Protein AF-A0A7S1RH42-F1 (afdb_monomer_lite)

Radius of gyration: 33.42 Å; chains: 1; bounding box: 92×58×96 Å

Organism: Alexandrium catenella (NCBI:txid2925)

Structure (mmCIF, N/CA/C/O backbone):
data_AF-A0A7S1RH42-F1
#
_entry.id   AF-A0A7S1RH42-F1
#
loop_
_atom_site.group_PDB
_atom_site.id
_atom_site.type_symbol
_atom_site.label_atom_id
_atom_site.label_alt_id
_atom_site.label_comp_id
_atom_site.label_asym_id
_atom_site.label_entity_id
_atom_site.label_seq_id
_atom_site.pdbx_PDB_ins_code
_atom_site.Cartn_x
_atom_site.Cartn_y
_atom_site.Cartn_z
_atom_site.occupancy
_atom_site.B_iso_or_equiv
_atom_site.auth_seq_id
_atom_site.auth_comp_id
_atom_site.auth_asym_id
_atom_site.auth_atom_id
_atom_site.pdbx_PDB_model_num
ATOM 1 N N . MET A 1 1 ? 40.270 -3.332 15.697 1.00 41.22 1 MET A N 1
ATOM 2 C CA . MET A 1 1 ? 39.213 -4.108 16.377 1.00 41.22 1 MET A CA 1
ATOM 3 C C . MET A 1 1 ? 39.137 -3.608 17.808 1.00 41.22 1 MET A C 1
ATOM 5 O O . MET A 1 1 ? 40.025 -3.917 18.586 1.00 41.22 1 MET A O 1
ATOM 9 N N . ALA A 1 2 ? 38.166 -2.747 18.110 1.00 40.69 2 ALA A N 1
ATOM 10 C CA . ALA A 1 2 ? 37.939 -2.207 19.448 1.00 40.69 2 ALA A CA 1
ATOM 11 C C . ALA A 1 2 ? 36.478 -2.482 19.811 1.00 40.69 2 ALA A C 1
ATOM 13 O O . ALA A 1 2 ? 35.568 -2.076 19.092 1.00 40.69 2 ALA A O 1
ATOM 14 N N . GLN A 1 3 ? 36.294 -3.264 20.868 1.00 35.84 3 GLN A N 1
ATOM 15 C CA . GLN A 1 3 ? 35.022 -3.765 21.363 1.00 35.84 3 GLN A CA 1
ATOM 16 C C . GLN A 1 3 ? 34.504 -2.741 22.380 1.00 35.84 3 GLN A C 1
ATOM 18 O O . GLN A 1 3 ? 35.144 -2.515 23.403 1.00 35.84 3 GLN A O 1
ATOM 23 N N . VAL A 1 4 ? 33.412 -2.048 22.047 1.00 52.00 4 VAL A N 1
ATOM 24 C CA . VAL A 1 4 ? 32.780 -1.057 22.928 1.00 52.00 4 VAL A CA 1
ATOM 25 C C . VAL A 1 4 ? 31.657 -1.756 23.685 1.00 52.00 4 VAL A C 1
ATOM 27 O O . VAL A 1 4 ? 30.609 -2.061 23.119 1.00 52.00 4 VAL A O 1
ATOM 30 N N . ASP A 1 5 ? 31.941 -2.045 24.950 1.00 43.09 5 ASP A N 1
ATOM 31 C CA . ASP A 1 5 ? 31.024 -2.583 25.952 1.00 43.09 5 ASP A CA 1
ATOM 32 C C . ASP A 1 5 ? 30.074 -1.468 26.423 1.00 43.09 5 ASP A C 1
ATOM 34 O O . ASP A 1 5 ? 30.527 -0.409 26.865 1.00 43.09 5 ASP A O 1
ATOM 38 N N . TRP A 1 6 ? 28.761 -1.685 26.326 1.00 50.16 6 TRP A N 1
ATOM 39 C CA . TRP A 1 6 ? 27.748 -0.773 26.869 1.00 50.16 6 TRP A CA 1
ATOM 40 C C . TRP A 1 6 ? 27.071 -1.430 28.080 1.00 50.16 6 TRP A C 1
ATOM 42 O O . TRP A 1 6 ? 26.516 -2.522 27.937 1.00 50.16 6 TRP A O 1
ATOM 52 N N . PRO A 1 7 ? 27.068 -0.791 29.265 1.00 51.62 7 PRO A N 1
ATOM 53 C CA . PRO A 1 7 ? 26.457 -1.363 30.457 1.00 51.62 7 PRO A CA 1
ATOM 54 C C . PRO A 1 7 ? 24.929 -1.235 30.406 1.00 51.62 7 PRO A C 1
ATOM 56 O O . PRO A 1 7 ? 24.379 -0.152 30.198 1.00 51.62 7 PRO A O 1
ATOM 59 N N . LEU A 1 8 ? 24.238 -2.354 30.631 1.00 45.53 8 LEU A N 1
ATOM 60 C CA . LEU A 1 8 ? 22.792 -2.401 30.848 1.00 45.53 8 LEU A CA 1
ATOM 61 C C . LEU A 1 8 ? 22.453 -1.914 32.270 1.00 45.53 8 LEU A C 1
ATOM 63 O O . LEU A 1 8 ? 23.104 -2.347 33.222 1.00 45.53 8 LEU A O 1
ATOM 67 N N . PRO A 1 9 ? 21.421 -1.072 32.455 1.00 53.75 9 PRO A N 1
ATOM 68 C CA . PRO A 1 9 ? 20.968 -0.694 33.784 1.00 53.75 9 PRO A CA 1
ATOM 69 C C . PRO A 1 9 ? 20.179 -1.830 34.449 1.00 53.75 9 PRO A C 1
ATOM 71 O O . PRO A 1 9 ? 19.100 -2.230 34.009 1.00 53.75 9 PRO A O 1
ATOM 74 N N . GLU A 1 10 ? 20.730 -2.308 35.561 1.00 43.81 10 GLU A N 1
ATOM 75 C CA . GLU A 1 10 ? 20.067 -3.134 36.561 1.00 43.81 10 GLU A CA 1
ATOM 76 C C . GLU A 1 10 ? 18.851 -2.399 37.152 1.00 43.81 10 GLU A C 1
ATOM 78 O O . GLU A 1 10 ? 18.970 -1.313 37.716 1.00 43.81 10 GLU A O 1
ATOM 83 N N . CYS A 1 11 ? 17.670 -3.014 37.092 1.00 44.19 11 CYS A N 1
ATOM 84 C CA . CYS A 1 11 ? 16.525 -2.630 37.918 1.00 44.19 11 CYS A CA 1
ATOM 85 C C . CYS A 1 11 ? 16.179 -3.791 38.850 1.00 44.19 11 CYS A C 1
ATOM 87 O O . CYS A 1 11 ? 15.346 -4.645 38.548 1.00 44.19 11 CYS A O 1
ATOM 89 N N . ALA A 1 12 ? 16.854 -3.817 39.999 1.00 45.44 12 ALA A N 1
ATOM 90 C CA . ALA A 1 12 ? 16.573 -4.724 41.099 1.00 45.44 12 ALA A CA 1
ATOM 91 C C . ALA A 1 12 ? 15.888 -3.993 42.266 1.00 45.44 12 ALA A C 1
ATOM 93 O O . ALA A 1 12 ? 16.451 -3.087 42.874 1.00 45.44 12 ALA A O 1
ATOM 94 N N . GLY A 1 13 ? 14.708 -4.492 42.650 1.00 39.78 13 GLY A N 1
ATOM 95 C CA . GLY A 1 13 ? 14.126 -4.349 43.990 1.00 39.78 13 GLY A CA 1
ATOM 96 C C . GLY A 1 13 ? 12.668 -3.867 44.001 1.00 39.78 13 GLY A C 1
ATOM 97 O O . GLY A 1 13 ? 12.292 -3.017 43.215 1.00 39.78 13 GLY A O 1
ATOM 98 N N . ARG A 1 14 ? 11.774 -4.306 44.897 1.00 42.56 14 ARG A N 1
ATOM 99 C CA . ARG A 1 14 ? 11.756 -5.404 45.885 1.00 42.56 14 ARG A CA 1
ATOM 100 C C . ARG A 1 14 ? 10.358 -5.401 46.556 1.00 42.56 14 ARG A C 1
ATOM 102 O O . ARG A 1 14 ? 9.904 -4.330 46.929 1.00 42.56 14 ARG A O 1
ATOM 109 N N . ARG A 1 15 ? 9.823 -6.601 46.866 1.00 49.91 15 ARG A N 1
ATOM 110 C CA . ARG A 1 15 ? 8.814 -6.971 47.916 1.00 49.91 15 ARG A CA 1
ATOM 111 C C . ARG A 1 15 ? 7.325 -6.641 47.635 1.00 49.91 15 ARG A C 1
ATOM 113 O O . ARG A 1 15 ? 6.998 -5.515 47.313 1.00 49.91 15 ARG A O 1
ATOM 120 N N . ARG A 1 16 ? 6.401 -7.629 47.596 1.00 48.12 16 ARG A N 1
ATOM 121 C CA . ARG A 1 16 ? 5.727 -8.383 48.711 1.00 48.12 16 ARG A CA 1
ATOM 122 C C . ARG A 1 16 ? 5.148 -7.425 49.766 1.00 48.12 16 ARG A C 1
ATOM 124 O O . ARG A 1 16 ? 5.921 -6.648 50.297 1.00 48.12 16 ARG A O 1
ATOM 131 N N . ALA A 1 17 ? 3.892 -7.451 50.205 1.00 43.94 17 ALA A N 1
ATOM 132 C CA . ALA A 1 17 ? 2.749 -8.368 50.132 1.00 43.94 17 ALA A CA 1
ATOM 133 C C . ALA A 1 17 ? 1.466 -7.490 50.116 1.00 43.94 17 ALA A C 1
ATOM 135 O O . ALA A 1 17 ? 1.561 -6.296 50.347 1.00 43.94 17 ALA A O 1
ATOM 136 N N . GLU A 1 18 ? 0.278 -7.979 49.771 1.00 53.78 18 GLU A N 1
ATOM 137 C CA . GLU A 1 18 ? -0.668 -8.463 50.780 1.00 53.78 18 GLU A CA 1
ATOM 138 C C . GLU A 1 18 ? -1.757 -9.334 50.147 1.00 53.78 18 GLU A C 1
ATOM 140 O O . GLU A 1 18 ? -2.248 -9.107 49.042 1.00 53.78 18 GLU A O 1
ATOM 145 N N . ARG A 1 19 ? -2.102 -10.380 50.894 1.00 48.69 19 ARG A N 1
ATOM 146 C CA . ARG A 1 19 ? -3.143 -11.354 50.597 1.00 48.69 19 ARG A CA 1
ATOM 147 C C . ARG A 1 19 ? -4.487 -10.748 50.992 1.00 48.69 19 ARG A C 1
ATOM 149 O O . ARG A 1 19 ? -4.697 -10.495 52.172 1.00 48.69 19 ARG A O 1
ATOM 156 N N . ALA A 1 20 ? -5.418 -10.637 50.053 1.00 43.12 20 ALA A N 1
ATOM 157 C CA . ALA A 1 20 ? -6.838 -10.544 50.372 1.00 43.12 20 ALA A CA 1
ATOM 158 C C . ALA A 1 20 ? -7.541 -11.790 49.824 1.00 43.12 20 ALA A C 1
ATOM 160 O O . ALA A 1 20 ? -7.682 -11.977 48.616 1.00 43.12 20 ALA A O 1
ATOM 161 N N . MET A 1 21 ? -7.933 -12.676 50.741 1.00 46.56 21 MET A N 1
ATOM 162 C CA . MET A 1 21 ? -8.874 -13.763 50.485 1.00 46.56 21 MET A CA 1
ATOM 163 C C . MET A 1 21 ? -10.212 -13.167 50.047 1.00 46.56 21 MET A C 1
ATOM 165 O O . MET A 1 21 ? -10.863 -12.480 50.830 1.00 46.56 21 MET A O 1
ATOM 169 N N . VAL A 1 22 ? -10.656 -13.487 48.832 1.00 55.22 22 VAL A N 1
ATOM 170 C CA . VAL A 1 22 ? -12.058 -13.328 48.429 1.00 55.22 22 VAL A CA 1
ATOM 171 C C . VAL A 1 22 ? -12.623 -14.724 48.151 1.00 55.22 22 VAL A C 1
ATOM 173 O O . VAL A 1 22 ? -12.044 -15.473 47.359 1.00 55.22 22 VAL A O 1
ATOM 176 N N . PRO A 1 23 ? -13.710 -15.129 48.830 1.00 53.34 23 PRO A N 1
ATOM 177 C CA . PRO A 1 23 ? -14.240 -16.477 48.731 1.00 53.34 23 PRO A CA 1
ATOM 178 C C . PRO A 1 23 ? -14.935 -16.725 47.388 1.00 53.34 23 PRO A C 1
ATOM 180 O O . PRO A 1 23 ? -15.796 -15.968 46.941 1.00 53.34 23 PRO A O 1
ATOM 183 N N . ARG A 1 24 ? -14.584 -17.870 46.798 1.00 48.53 24 ARG A N 1
ATOM 184 C CA . ARG A 1 24 ? -15.286 -18.564 45.715 1.00 48.53 24 ARG A CA 1
ATOM 185 C C . ARG A 1 24 ? -16.786 -18.669 46.004 1.00 48.53 24 ARG A C 1
ATOM 187 O O . ARG A 1 24 ? -17.163 -19.392 46.924 1.00 48.53 24 ARG A O 1
ATOM 194 N N . ARG A 1 25 ? -17.631 -18.106 45.134 1.00 58.12 25 ARG A N 1
ATOM 195 C CA . ARG A 1 25 ? -18.928 -18.711 44.791 1.00 58.12 25 ARG A CA 1
ATOM 196 C C . ARG A 1 25 ? -19.221 -18.582 43.297 1.00 58.12 25 ARG A C 1
ATOM 198 O O . ARG A 1 25 ? -19.233 -17.499 42.728 1.00 58.12 25 ARG A O 1
ATOM 205 N N . LEU A 1 26 ? -19.417 -19.767 42.730 1.00 46.38 26 LEU A N 1
ATOM 206 C CA . LEU A 1 26 ? -19.936 -20.151 41.427 1.00 46.38 26 LEU A CA 1
ATOM 207 C C . LEU A 1 26 ? -20.851 -19.125 40.741 1.00 46.38 26 LEU A C 1
ATOM 209 O O . LEU A 1 26 ? -21.890 -18.760 41.291 1.00 46.38 26 LEU A O 1
ATOM 213 N N . ARG A 1 27 ? -20.588 -18.879 39.453 1.00 55.41 27 ARG A N 1
ATOM 214 C CA . ARG A 1 27 ? -21.645 -18.957 38.437 1.00 55.41 27 ARG A CA 1
ATOM 215 C C . ARG A 1 27 ? -21.072 -19.296 37.061 1.00 55.41 27 ARG A C 1
ATOM 217 O O . ARG A 1 27 ? -20.486 -18.468 36.376 1.00 55.41 27 ARG A O 1
ATOM 224 N N . TRP A 1 28 ? -21.215 -20.577 36.733 1.00 41.75 28 TRP A N 1
ATOM 225 C CA . TRP A 1 28 ? -21.242 -21.117 35.380 1.00 41.75 28 TRP A CA 1
ATOM 226 C C . TRP A 1 28 ? -22.465 -20.584 34.610 1.00 41.75 28 TRP A C 1
ATOM 228 O O . TRP A 1 28 ? -23.432 -20.139 35.229 1.00 41.75 28 TRP A O 1
ATOM 238 N N . CYS A 1 29 ? -22.405 -20.741 33.282 1.00 39.00 29 CYS A N 1
ATOM 239 C CA . CYS A 1 29 ? -23.411 -20.435 32.251 1.00 39.00 29 CYS A CA 1
ATOM 240 C C . CYS A 1 29 ? -23.370 -18.976 31.748 1.00 39.00 29 CYS A C 1
ATOM 242 O O . CYS A 1 29 ? -23.666 -18.057 32.496 1.00 39.00 29 CYS A O 1
ATOM 244 N N . GLY A 1 30 ? -23.042 -18.669 30.494 1.00 40.97 30 GLY A N 1
ATOM 245 C CA . GLY A 1 30 ? -22.926 -19.527 29.323 1.00 40.97 30 GLY A CA 1
ATOM 246 C C . GLY A 1 30 ? -21.976 -18.928 28.295 1.00 40.97 30 GLY A C 1
ATOM 247 O O . GLY A 1 30 ? -22.088 -17.767 27.912 1.00 40.97 30 GLY A O 1
ATOM 248 N N . TRP A 1 31 ? -21.057 -19.772 27.846 1.00 38.75 31 TRP A N 1
ATOM 249 C CA . TRP A 1 31 ? -20.431 -19.657 26.544 1.00 38.75 31 TRP A CA 1
ATOM 250 C C . TRP A 1 31 ? -21.477 -20.131 25.538 1.00 38.75 31 TRP A C 1
ATOM 252 O O . TRP A 1 31 ? -21.681 -21.330 25.364 1.00 38.75 31 TRP A O 1
ATOM 262 N N . ALA A 1 32 ? -22.215 -19.189 24.958 1.00 45.59 32 ALA A N 1
ATOM 263 C CA . ALA A 1 32 ? -23.048 -19.461 23.800 1.00 45.59 32 ALA A CA 1
ATOM 264 C C . ALA A 1 32 ? -22.169 -19.289 22.562 1.00 45.59 32 ALA A C 1
ATOM 266 O O . ALA A 1 32 ? -21.832 -18.178 22.156 1.00 45.59 32 ALA A O 1
ATOM 267 N N . ALA A 1 33 ? -21.756 -20.432 22.027 1.00 42.12 33 ALA A N 1
ATOM 268 C CA . ALA A 1 33 ? -21.137 -20.572 20.730 1.00 42.12 33 ALA A CA 1
ATOM 269 C C . ALA A 1 33 ? -22.022 -19.939 19.645 1.00 42.12 33 ALA A C 1
ATOM 271 O O . ALA A 1 33 ? -23.164 -20.349 19.452 1.00 42.12 33 ALA A O 1
ATOM 272 N N . ILE A 1 34 ? -21.466 -18.985 18.902 1.00 45.06 34 ILE A N 1
ATOM 273 C CA . ILE A 1 34 ? -21.925 -18.652 17.552 1.00 45.06 34 ILE A CA 1
ATOM 274 C C . ILE A 1 34 ? -20.852 -19.202 16.613 1.00 45.06 34 ILE A C 1
ATOM 276 O O . ILE A 1 34 ? -20.011 -18.485 16.085 1.00 45.06 34 ILE A O 1
ATOM 280 N N . ALA A 1 35 ? -20.847 -20.528 16.484 1.00 40.41 35 ALA A N 1
ATOM 281 C CA . ALA A 1 35 ? -20.253 -21.222 15.354 1.00 40.41 35 ALA A CA 1
ATOM 282 C C . ALA A 1 35 ? -21.359 -21.349 14.300 1.00 40.41 35 ALA A C 1
ATOM 284 O O . ALA A 1 35 ? -22.093 -22.336 14.259 1.00 40.41 35 ALA A O 1
ATOM 285 N N . VAL A 1 36 ? -21.534 -20.298 13.497 1.00 46.38 36 VAL A N 1
ATOM 286 C CA . VAL A 1 36 ? -22.393 -20.354 12.311 1.00 46.38 36 VAL A CA 1
ATOM 287 C C . VAL A 1 36 ? -21.614 -21.074 11.217 1.00 46.38 36 VAL A C 1
ATOM 289 O O . VAL A 1 36 ? -20.769 -20.502 10.540 1.00 46.38 36 VAL A O 1
ATOM 292 N N . ALA A 1 37 ? -21.890 -22.374 11.149 1.00 39.25 37 ALA A N 1
ATOM 293 C CA . ALA A 1 37 ? -22.129 -23.144 9.936 1.00 39.25 37 ALA A CA 1
ATOM 294 C C . ALA A 1 37 ? -21.204 -22.870 8.735 1.00 39.25 37 ALA A C 1
ATOM 296 O O . ALA A 1 37 ? -21.590 -22.256 7.743 1.00 39.25 37 ALA A O 1
ATOM 297 N N . CYS A 1 38 ? -20.038 -23.515 8.769 1.00 41.81 38 CYS A N 1
ATOM 298 C CA . CYS A 1 38 ? -19.541 -24.234 7.601 1.00 41.81 38 CYS A CA 1
ATOM 299 C C . CYS A 1 38 ? -20.474 -25.423 7.325 1.00 41.81 38 CYS A C 1
ATOM 301 O O . CYS A 1 38 ? -20.319 -26.476 7.940 1.00 41.81 38 CYS A O 1
ATOM 303 N N . THR A 1 39 ? -21.420 -25.279 6.401 1.00 38.75 39 THR A N 1
ATOM 304 C CA . THR A 1 39 ? -22.063 -26.429 5.749 1.00 38.75 39 THR A CA 1
ATOM 305 C C . THR A 1 39 ? -22.335 -26.135 4.277 1.00 38.75 39 THR A C 1
ATOM 307 O O . THR A 1 39 ? -23.186 -25.316 3.946 1.00 38.75 39 THR A O 1
ATOM 310 N N . SER A 1 40 ? -21.649 -26.910 3.433 1.00 42.88 40 SER A N 1
ATOM 311 C CA . SER A 1 40 ? -22.219 -27.535 2.233 1.00 42.88 40 SER A CA 1
ATOM 312 C C . SER A 1 40 ? -22.356 -26.685 0.964 1.00 42.88 40 SER A C 1
ATOM 314 O O . SER A 1 40 ? -23.452 -26.486 0.453 1.00 42.88 40 SER A O 1
ATOM 316 N N . GLY A 1 41 ? -21.216 -26.300 0.382 1.00 36.44 41 GLY A N 1
ATOM 317 C CA . GLY A 1 41 ? -21.080 -26.108 -1.065 1.00 36.44 41 GLY A CA 1
ATOM 318 C C . GLY A 1 41 ? -20.451 -27.358 -1.681 1.00 36.44 41 GLY A C 1
ATOM 319 O O . GLY A 1 41 ? -19.263 -27.606 -1.514 1.00 36.44 41 GLY A O 1
ATOM 320 N N . THR A 1 42 ? -21.281 -28.174 -2.315 1.00 38.31 42 THR A N 1
ATOM 321 C CA . THR A 1 42 ? -20.991 -29.432 -3.014 1.00 38.31 42 THR A CA 1
ATOM 322 C C . THR A 1 42 ? -19.685 -29.450 -3.814 1.00 38.31 42 THR A C 1
ATOM 324 O O . THR A 1 42 ? -19.492 -28.686 -4.756 1.00 38.31 42 THR A O 1
ATOM 327 N N . VAL A 1 43 ? -18.846 -30.433 -3.483 1.00 38.44 43 VAL A N 1
ATOM 328 C CA . VAL A 1 43 ? -17.782 -30.973 -4.333 1.00 38.44 43 VAL A CA 1
ATOM 329 C C . VAL A 1 43 ? -18.436 -31.602 -5.566 1.00 38.44 43 VAL A C 1
ATOM 331 O O . VAL A 1 43 ? -18.869 -32.753 -5.526 1.00 38.44 43 VAL A O 1
ATOM 334 N N . SER A 1 44 ? -18.497 -30.864 -6.674 1.00 36.69 44 SER A N 1
ATOM 335 C CA . SER A 1 44 ? -18.620 -31.482 -7.996 1.00 36.69 44 SER A CA 1
ATOM 336 C C . SER A 1 44 ? -17.264 -32.071 -8.367 1.00 36.69 44 SER A C 1
ATOM 338 O O . SER A 1 44 ? -16.431 -31.434 -9.005 1.00 36.69 44 SER A O 1
ATOM 340 N N . ARG A 1 45 ? -17.051 -33.320 -7.944 1.00 34.59 45 ARG A N 1
ATOM 341 C CA . ARG A 1 45 ? -16.175 -34.261 -8.643 1.00 34.59 45 ARG A CA 1
ATOM 342 C C . ARG A 1 45 ? -16.797 -34.484 -10.024 1.00 34.59 45 ARG A C 1
ATOM 344 O O . ARG A 1 45 ? -17.674 -35.331 -10.171 1.00 34.59 45 ARG A O 1
ATOM 351 N N . VAL A 1 46 ? -16.377 -33.710 -11.019 1.00 36.34 46 VAL A N 1
ATOM 352 C CA . VAL A 1 46 ? -16.462 -34.164 -12.408 1.00 36.34 46 VAL A CA 1
ATOM 353 C C . VAL A 1 46 ? -15.178 -34.926 -12.684 1.00 36.34 46 VAL A C 1
ATOM 355 O O . VAL A 1 46 ? -14.078 -34.444 -12.432 1.00 36.34 46 VAL A O 1
ATOM 358 N N . ALA A 1 47 ? -15.413 -36.173 -13.067 1.00 35.22 47 ALA A N 1
ATOM 359 C CA . ALA A 1 47 ? -14.494 -37.235 -13.405 1.00 35.22 47 ALA A CA 1
ATOM 360 C C . ALA A 1 47 ? -13.136 -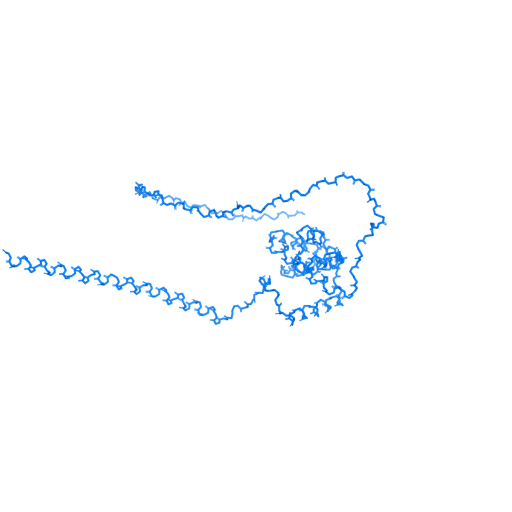36.780 -13.951 1.00 35.22 47 ALA A C 1
ATOM 362 O O . ALA A 1 47 ? -13.044 -36.017 -14.909 1.00 35.22 47 ALA A O 1
ATOM 363 N N . ALA A 1 48 ? -12.101 -37.382 -13.366 1.00 40.47 48 ALA A N 1
ATOM 364 C CA . ALA A 1 48 ? -10.863 -37.672 -14.056 1.00 40.47 48 ALA A CA 1
ATOM 365 C C . ALA A 1 48 ? -11.184 -38.363 -15.390 1.00 40.47 48 ALA A C 1
ATOM 367 O O . ALA A 1 48 ? -11.705 -39.479 -15.412 1.00 40.47 48 ALA A O 1
ATOM 368 N N . ALA A 1 49 ? -10.884 -37.673 -16.483 1.00 37.75 49 ALA A N 1
ATOM 369 C CA . ALA A 1 49 ? -10.466 -38.305 -17.717 1.00 37.75 49 ALA A CA 1
ATOM 370 C C . ALA A 1 49 ? -8.942 -38.156 -17.752 1.00 37.75 49 ALA A C 1
ATOM 372 O O . ALA A 1 49 ? -8.415 -37.125 -18.162 1.00 37.75 49 ALA A O 1
ATOM 373 N N . GLU A 1 50 ? -8.248 -39.152 -17.208 1.00 44.31 50 GLU A N 1
ATOM 374 C CA . GLU A 1 50 ? -6.869 -39.424 -17.594 1.00 44.31 50 GLU A CA 1
ATOM 375 C C . GLU A 1 50 ? -6.924 -40.155 -18.935 1.00 44.31 50 GLU A C 1
ATOM 377 O O . GLU A 1 50 ? -7.448 -41.263 -18.992 1.00 44.31 50 GLU A O 1
ATOM 382 N N . ASP A 1 51 ? -6.439 -39.516 -19.997 1.00 34.88 51 ASP A N 1
ATOM 383 C CA . ASP A 1 51 ? -5.669 -40.147 -21.076 1.00 34.88 51 ASP A CA 1
ATOM 384 C C . ASP A 1 51 ? -5.071 -39.044 -21.982 1.00 34.88 51 ASP A C 1
ATOM 386 O O . ASP A 1 51 ? -5.508 -37.892 -21.919 1.00 34.88 51 ASP A O 1
ATOM 390 N N . PRO A 1 52 ? -3.991 -39.308 -22.734 1.00 46.94 52 PRO A N 1
ATOM 391 C CA . PRO A 1 52 ? -2.676 -38.782 -22.397 1.00 46.94 52 PRO A CA 1
ATOM 392 C C . PRO A 1 52 ? -2.106 -37.886 -23.508 1.00 46.94 52 PRO A C 1
ATOM 394 O O . PRO A 1 52 ? -2.610 -37.840 -24.625 1.00 46.94 52 PRO A O 1
ATOM 397 N N . ALA A 1 53 ? -0.978 -37.236 -23.214 1.00 43.22 53 ALA A N 1
ATOM 398 C CA . ALA A 1 53 ? 0.005 -36.827 -24.221 1.00 43.22 53 ALA A CA 1
ATOM 399 C C . ALA A 1 53 ? -0.540 -36.012 -25.417 1.00 43.22 53 ALA A C 1
ATOM 401 O O . ALA A 1 53 ? -0.378 -36.389 -26.575 1.00 43.22 53 ALA A O 1
ATOM 402 N N . GLY A 1 54 ? -1.110 -34.842 -25.134 1.00 32.12 54 GLY A N 1
ATOM 403 C CA . GLY A 1 54 ? -1.170 -33.736 -26.087 1.00 32.12 54 GLY A CA 1
ATOM 404 C C . GLY A 1 54 ? -0.046 -32.755 -25.777 1.00 32.12 54 GLY A C 1
ATOM 405 O O . GLY A 1 54 ? -0.244 -31.815 -25.017 1.00 32.12 54 GLY A O 1
ATOM 406 N N . ALA A 1 55 ? 1.151 -33.010 -26.299 1.00 41.12 55 ALA A N 1
ATOM 407 C CA . ALA A 1 55 ? 2.187 -31.990 -26.374 1.00 41.12 55 ALA A CA 1
ATOM 408 C C . ALA A 1 55 ? 1.707 -30.911 -27.358 1.00 41.12 55 ALA A C 1
ATOM 410 O O . ALA A 1 55 ? 1.886 -31.068 -28.565 1.00 41.12 55 ALA A O 1
ATOM 411 N N . ASP A 1 56 ? 1.061 -29.858 -26.854 1.00 37.34 56 ASP A N 1
ATOM 412 C CA . ASP A 1 56 ? 0.839 -28.643 -27.635 1.00 37.34 56 ASP A CA 1
ATOM 413 C C . ASP A 1 56 ? 2.188 -27.915 -27.792 1.00 37.34 56 ASP A C 1
ATOM 415 O O . ASP A 1 56 ? 2.820 -27.558 -26.793 1.00 37.34 56 ASP A O 1
ATOM 419 N N . PRO A 1 57 ? 2.680 -27.709 -29.025 1.00 43.84 57 PRO A N 1
ATOM 420 C CA . PRO A 1 57 ? 3.996 -27.148 -29.302 1.00 43.84 57 PRO A CA 1
ATOM 421 C C . PRO A 1 57 ? 3.955 -25.613 -29.345 1.00 43.84 57 PRO A C 1
ATOM 423 O O . PRO A 1 57 ? 4.488 -25.002 -30.266 1.00 43.84 57 PRO A O 1
ATOM 426 N N . ASP A 1 58 ? 3.330 -24.982 -28.354 1.00 44.50 58 ASP A N 1
ATOM 427 C CA . ASP A 1 58 ? 3.335 -23.523 -28.189 1.00 44.50 58 ASP A CA 1
ATOM 428 C C . ASP A 1 58 ? 3.593 -23.163 -26.719 1.00 44.50 58 ASP A C 1
ATOM 430 O O . ASP A 1 58 ? 2.915 -22.346 -26.101 1.00 44.50 58 ASP A O 1
ATOM 434 N N . ASP A 1 59 ? 4.647 -23.759 -26.157 1.00 46.69 59 ASP A N 1
ATOM 435 C CA . ASP A 1 59 ? 5.309 -23.304 -24.928 1.00 46.69 59 ASP A CA 1
ATOM 436 C C . ASP A 1 59 ? 6.103 -22.020 -25.241 1.00 46.69 59 ASP A C 1
ATOM 438 O O . ASP A 1 59 ? 7.333 -21.934 -25.178 1.00 46.69 59 ASP A O 1
ATOM 442 N N . LYS A 1 60 ? 5.380 -21.014 -25.739 1.00 50.44 60 LYS A N 1
ATOM 443 C CA . LYS A 1 60 ? 5.920 -19.690 -25.989 1.00 50.44 60 LYS A CA 1
ATOM 444 C C . LYS A 1 60 ? 5.984 -19.013 -24.625 1.00 50.44 60 LYS A C 1
ATOM 446 O O . LYS A 1 60 ? 4.938 -18.900 -23.979 1.00 50.44 60 LYS A O 1
ATOM 451 N N . PRO A 1 61 ? 7.166 -18.556 -24.170 1.00 59.16 61 PRO A N 1
ATOM 452 C CA . PRO A 1 61 ? 7.246 -17.800 -22.933 1.00 59.16 61 PRO A CA 1
ATOM 453 C C . PRO A 1 61 ? 6.217 -16.667 -23.006 1.00 59.16 61 PRO A C 1
ATOM 455 O O . PRO A 1 61 ? 6.093 -16.045 -24.071 1.00 59.16 61 PRO A O 1
ATOM 458 N N . PRO A 1 62 ? 5.434 -16.451 -21.934 1.00 62.31 62 PRO A N 1
ATOM 459 C CA . PRO A 1 62 ? 4.338 -15.500 -21.956 1.00 62.31 62 PRO A CA 1
ATOM 460 C C . PRO A 1 62 ? 4.857 -14.170 -22.485 1.00 62.31 62 PRO A C 1
ATOM 462 O O . PRO A 1 62 ? 5.862 -13.645 -22.001 1.00 62.31 62 PRO A O 1
ATOM 465 N N . ALA A 1 63 ? 4.211 -13.684 -23.545 1.00 67.38 63 ALA A N 1
ATOM 466 C CA . ALA A 1 63 ? 4.689 -12.511 -24.248 1.00 67.38 63 ALA A CA 1
ATOM 467 C C . ALA A 1 63 ? 4.769 -11.328 -23.268 1.00 67.38 63 ALA A C 1
ATOM 469 O O . ALA A 1 63 ? 3.847 -11.145 -22.459 1.00 67.38 63 ALA A O 1
ATOM 470 N N . PRO A 1 64 ? 5.854 -10.535 -23.324 1.00 71.31 64 PRO A N 1
ATOM 471 C CA . PRO A 1 64 ? 5.945 -9.324 -22.531 1.00 71.31 64 PRO A CA 1
ATOM 472 C C . PRO A 1 64 ? 4.761 -8.416 -22.865 1.00 71.31 64 PRO A C 1
ATOM 474 O O . PRO A 1 64 ? 4.292 -8.369 -24.006 1.00 71.31 64 PRO A O 1
ATOM 477 N N . VAL A 1 65 ? 4.266 -7.715 -21.850 1.00 77.69 65 VAL A N 1
ATOM 478 C CA . VAL A 1 65 ? 3.124 -6.811 -21.991 1.00 77.69 65 VAL A CA 1
ATOM 479 C C . VAL A 1 65 ? 3.425 -5.756 -23.066 1.00 77.69 65 VAL A C 1
ATOM 481 O O . VAL A 1 65 ? 4.504 -5.154 -23.037 1.00 77.69 65 VAL A O 1
ATOM 484 N N . PRO A 1 66 ? 2.503 -5.511 -24.019 1.00 78.75 66 PRO A N 1
ATOM 485 C CA . PRO A 1 66 ? 2.699 -4.484 -25.036 1.00 78.75 66 PRO A CA 1
ATOM 486 C C . PRO A 1 66 ? 2.799 -3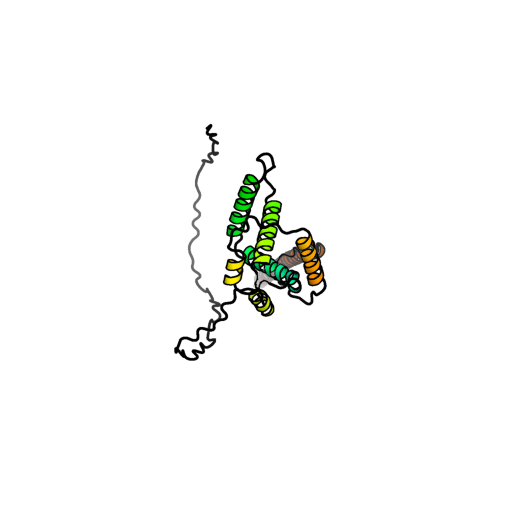.097 -24.389 1.00 78.75 66 PRO A C 1
ATOM 488 O O . PRO A 1 66 ? 2.167 -2.827 -23.367 1.00 78.75 66 PRO A O 1
ATOM 491 N N . GLU A 1 67 ? 3.547 -2.178 -25.003 1.00 75.75 67 GLU A N 1
ATOM 492 C CA . GLU A 1 67 ? 3.785 -0.839 -24.434 1.00 75.75 67 GLU A CA 1
ATOM 493 C C . GLU A 1 67 ? 2.490 -0.069 -24.128 1.00 75.75 67 GLU A C 1
ATOM 495 O O . GLU A 1 67 ? 2.424 0.668 -23.144 1.00 75.75 67 GLU A O 1
ATOM 500 N N . SER A 1 68 ? 1.427 -0.301 -24.905 1.00 80.00 68 SER A N 1
ATOM 501 C CA . SER A 1 68 ? 0.098 0.281 -24.684 1.00 80.00 68 SER A CA 1
ATOM 502 C C . SER A 1 68 ? -0.547 -0.133 -23.357 1.00 80.00 68 SER A C 1
ATOM 504 O O . SER A 1 68 ? -1.368 0.602 -22.814 1.00 80.00 68 SER A O 1
ATOM 506 N N . GLU A 1 69 ? -0.186 -1.298 -22.821 1.00 83.69 69 GLU A N 1
ATOM 507 C CA . GLU A 1 69 ? -0.725 -1.844 -21.572 1.00 83.69 69 GLU A CA 1
ATOM 508 C C . GLU A 1 69 ? 0.229 -1.671 -20.385 1.00 83.69 69 GLU A C 1
ATOM 510 O O . GLU A 1 69 ? -0.124 -1.998 -19.250 1.00 83.69 69 GLU A O 1
ATOM 515 N N . ARG A 1 70 ? 1.406 -1.076 -20.606 1.00 82.06 70 ARG A N 1
ATOM 516 C CA . ARG A 1 70 ? 2.430 -0.849 -19.575 1.00 82.06 70 ARG A CA 1
ATOM 517 C C . ARG A 1 70 ? 1.899 -0.041 -18.386 1.00 82.06 70 ARG A C 1
ATOM 519 O O . ARG A 1 70 ? 2.175 -0.376 -17.237 1.00 82.06 70 ARG A O 1
ATOM 526 N N . ALA A 1 71 ? 1.053 0.958 -18.647 1.00 84.75 71 ALA A N 1
ATOM 527 C CA . ALA A 1 71 ? 0.374 1.737 -17.607 1.00 84.75 71 ALA A CA 1
ATOM 528 C C . ALA A 1 71 ? -0.506 0.854 -16.711 1.00 84.75 71 ALA A C 1
ATOM 530 O O . ALA A 1 71 ? -0.474 0.958 -15.485 1.00 84.75 71 ALA A O 1
ATOM 531 N N . ARG A 1 72 ? -1.268 -0.054 -17.326 1.00 84.50 72 ARG A N 1
ATOM 532 C CA . ARG A 1 72 ? -2.151 -0.985 -16.624 1.00 84.50 72 ARG A CA 1
ATOM 533 C C . ARG A 1 72 ? -1.350 -2.006 -15.820 1.00 84.50 72 ARG A C 1
ATOM 535 O O . ARG A 1 72 ? -1.679 -2.255 -14.665 1.00 84.50 72 ARG A O 1
ATOM 542 N N . ALA A 1 73 ? -0.275 -2.529 -16.399 1.00 87.06 73 ALA A N 1
ATOM 543 C CA . ALA A 1 73 ? 0.695 -3.388 -15.727 1.00 87.06 73 ALA A CA 1
ATOM 544 C C . ALA A 1 73 ? 1.258 -2.753 -14.453 1.00 87.06 73 ALA A C 1
ATOM 546 O O . ALA A 1 73 ? 1.250 -3.383 -13.397 1.00 87.06 73 ALA A O 1
ATOM 547 N N . MET A 1 74 ? 1.660 -1.482 -14.504 1.00 88.88 74 MET A N 1
ATOM 548 C CA . MET A 1 74 ? 2.159 -0.789 -13.315 1.00 88.88 74 MET A CA 1
ATOM 549 C C . MET A 1 74 ? 1.087 -0.625 -12.226 1.00 88.88 74 MET A C 1
ATOM 551 O O . MET A 1 74 ? 1.400 -0.741 -11.041 1.00 88.88 74 MET A O 1
ATOM 555 N N . LEU A 1 75 ? -0.179 -0.402 -12.595 1.00 88.44 75 LEU A N 1
ATOM 556 C CA . LEU A 1 75 ? -1.287 -0.343 -11.630 1.00 88.44 75 LEU A CA 1
ATOM 557 C C . LEU A 1 75 ? -1.575 -1.709 -10.991 1.00 88.44 75 LEU A C 1
ATOM 559 O O . LEU A 1 75 ? -1.790 -1.796 -9.782 1.00 88.44 75 LEU A O 1
ATOM 563 N N . VAL A 1 76 ? -1.519 -2.781 -11.779 1.00 90.25 76 VAL A N 1
ATOM 564 C CA . VAL A 1 76 ? -1.632 -4.158 -11.281 1.00 90.25 76 VAL A CA 1
ATOM 565 C C . VAL A 1 76 ? -0.513 -4.464 -10.287 1.00 90.25 76 VAL A C 1
ATOM 567 O O . VAL A 1 76 ? -0.780 -4.932 -9.180 1.00 90.25 76 VAL A O 1
ATOM 570 N N . CYS A 1 77 ? 0.723 -4.111 -10.635 1.00 90.94 77 CYS A N 1
ATOM 571 C CA . CYS A 1 77 ? 1.880 -4.246 -9.759 1.00 90.94 77 CYS A CA 1
ATOM 572 C C . CYS A 1 77 ? 1.744 -3.427 -8.473 1.00 90.94 77 CYS A C 1
ATOM 574 O O . CYS A 1 77 ? 2.025 -3.939 -7.393 1.00 90.94 77 CYS A O 1
ATOM 576 N N . LYS A 1 78 ? 1.238 -2.189 -8.547 1.00 91.06 78 LYS A N 1
ATOM 577 C CA . LYS A 1 78 ? 0.925 -1.374 -7.360 1.00 91.06 78 LYS A CA 1
ATOM 578 C C . LYS A 1 78 ? -0.028 -2.113 -6.417 1.00 91.06 78 LYS A C 1
ATOM 580 O O . LYS A 1 78 ? 0.218 -2.162 -5.213 1.00 91.06 78 LYS A O 1
ATOM 585 N N . ASN A 1 79 ? -1.094 -2.704 -6.954 1.00 89.81 79 ASN A N 1
ATOM 586 C CA . ASN A 1 79 ? -2.082 -3.432 -6.156 1.00 89.81 79 ASN A CA 1
ATOM 587 C C . ASN A 1 79 ? -1.505 -4.733 -5.576 1.00 89.81 79 ASN A C 1
ATOM 589 O O . ASN A 1 79 ? -1.808 -5.073 -4.434 1.00 89.81 79 ASN A O 1
ATOM 593 N N . ALA A 1 80 ? -0.635 -5.426 -6.316 1.00 90.44 80 ALA A N 1
ATOM 594 C CA . ALA A 1 80 ? 0.094 -6.595 -5.826 1.00 90.44 80 ALA A CA 1
ATOM 595 C C . ALA A 1 80 ? 1.016 -6.237 -4.650 1.00 90.44 80 ALA A C 1
ATOM 597 O O . ALA A 1 80 ? 0.972 -6.898 -3.611 1.00 90.44 80 ALA A O 1
ATOM 598 N N . ILE A 1 81 ? 1.795 -5.156 -4.793 1.00 90.38 81 ILE A N 1
ATOM 599 C CA . ILE A 1 81 ? 2.681 -4.634 -3.743 1.00 90.38 81 ILE A CA 1
ATOM 600 C C . ILE A 1 81 ? 1.852 -4.294 -2.517 1.00 90.38 81 ILE A C 1
ATOM 602 O O . ILE A 1 81 ? 2.157 -4.763 -1.428 1.00 90.38 81 ILE A O 1
ATOM 606 N N . TRP A 1 82 ? 0.755 -3.559 -2.698 1.00 89.12 82 TRP A N 1
ATOM 607 C CA . TRP A 1 82 ? -0.142 -3.212 -1.604 1.00 89.12 82 TRP A CA 1
ATOM 608 C C . TRP A 1 82 ? -0.695 -4.446 -0.885 1.00 89.12 82 TRP A C 1
ATOM 610 O O . TRP A 1 82 ? -0.656 -4.514 0.343 1.00 89.12 82 TRP A O 1
ATOM 620 N N . LYS A 1 83 ? -1.172 -5.445 -1.637 1.00 88.38 83 LYS A N 1
ATOM 621 C CA . LYS A 1 83 ? -1.710 -6.693 -1.084 1.00 88.38 83 LYS A CA 1
ATOM 622 C C . LYS A 1 83 ? -0.656 -7.410 -0.242 1.00 88.38 83 LYS A C 1
ATOM 624 O O . LYS A 1 83 ? -0.918 -7.691 0.928 1.00 88.38 83 LYS A O 1
ATOM 629 N N . LYS A 1 84 ? 0.549 -7.616 -0.788 1.00 88.94 84 LYS A N 1
ATOM 630 C CA . LYS A 1 84 ? 1.665 -8.231 -0.055 1.00 88.94 84 LYS A CA 1
ATOM 631 C C . LYS A 1 84 ? 2.029 -7.406 1.177 1.00 88.94 84 LYS A C 1
ATOM 633 O O . LYS A 1 84 ? 2.236 -7.961 2.253 1.00 88.94 84 LYS A O 1
ATOM 638 N N . TRP A 1 85 ? 2.024 -6.081 1.040 1.00 89.06 85 TRP A N 1
ATOM 639 C CA . TRP A 1 85 ? 2.438 -5.193 2.113 1.00 89.06 85 TRP A CA 1
ATOM 640 C C . TRP A 1 85 ? 1.428 -5.114 3.265 1.00 89.06 85 TRP A C 1
ATOM 642 O O . TRP A 1 85 ? 1.787 -4.950 4.428 1.00 89.06 85 TRP A O 1
ATOM 652 N N . SER A 1 86 ? 0.146 -5.267 2.949 1.00 86.88 86 SER A N 1
ATOM 653 C CA . SER A 1 86 ? -0.924 -5.281 3.944 1.00 86.88 86 SER A CA 1
ATOM 654 C C . SER A 1 86 ? -0.975 -6.575 4.765 1.00 86.88 86 SER A C 1
ATOM 656 O O . SER A 1 86 ? -1.456 -6.553 5.895 1.00 86.88 86 SER A O 1
ATOM 658 N N . GLY A 1 87 ? -0.475 -7.690 4.219 1.00 84.69 87 GLY A N 1
ATOM 659 C CA . GLY A 1 87 ? -0.547 -9.010 4.852 1.00 84.69 87 GLY A CA 1
ATOM 660 C C . GLY A 1 87 ? 0.624 -9.362 5.776 1.00 84.69 87 GLY A C 1
ATOM 661 O O . GLY A 1 87 ? 0.450 -10.204 6.652 1.00 84.69 87 GLY A O 1
ATOM 662 N N . GLY A 1 88 ? 1.796 -8.732 5.614 1.00 80.94 88 GLY A N 1
ATOM 663 C CA . GLY A 1 88 ? 3.041 -9.166 6.267 1.00 80.94 88 GLY A CA 1
ATOM 664 C C . GLY A 1 88 ? 3.984 -8.025 6.651 1.00 80.94 88 GLY A C 1
ATOM 665 O O . GLY A 1 88 ? 5.071 -7.902 6.093 1.00 80.94 88 GLY A O 1
ATOM 666 N N . LEU A 1 89 ? 3.591 -7.199 7.629 1.00 83.50 89 LEU A N 1
ATOM 667 C CA . LEU A 1 89 ? 4.379 -6.046 8.101 1.00 83.50 89 LEU A CA 1
ATOM 668 C C . LEU A 1 89 ? 5.805 -6.405 8.557 1.00 83.50 89 LEU A C 1
ATO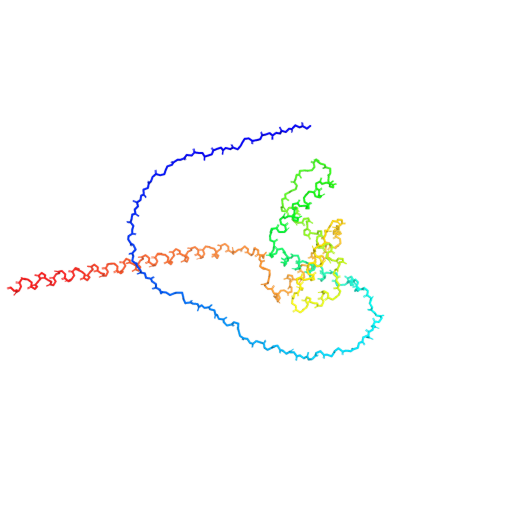M 670 O O . LEU A 1 89 ? 6.727 -5.620 8.341 1.00 83.50 89 LEU A O 1
ATOM 674 N N . GLU A 1 90 ? 6.000 -7.581 9.157 1.00 87.69 90 GLU A N 1
ATOM 675 C CA . GLU A 1 90 ? 7.317 -8.024 9.635 1.00 87.69 90 GLU A CA 1
ATOM 676 C C . GLU A 1 90 ? 8.268 -8.388 8.484 1.00 87.69 90 GLU A C 1
ATOM 678 O O . GLU A 1 90 ? 9.429 -7.977 8.494 1.00 87.69 90 GLU A O 1
ATOM 683 N N . GLU A 1 91 ? 7.771 -9.080 7.454 1.00 85.25 91 GLU A N 1
ATOM 684 C CA . GLU A 1 91 ? 8.558 -9.463 6.272 1.00 85.25 91 GLU A CA 1
ATOM 685 C C . GLU A 1 91 ? 9.015 -8.230 5.487 1.00 85.25 91 GLU A C 1
ATOM 687 O O . GLU A 1 91 ? 10.177 -8.120 5.095 1.00 85.25 91 GLU A O 1
ATOM 692 N N . ILE A 1 92 ? 8.125 -7.250 5.314 1.00 86.00 92 ILE A N 1
ATOM 693 C CA . ILE A 1 92 ? 8.470 -5.979 4.664 1.00 86.00 92 ILE A CA 1
ATOM 694 C C . ILE A 1 92 ? 9.459 -5.207 5.526 1.00 86.00 92 ILE A C 1
ATOM 696 O O . ILE A 1 92 ? 10.371 -4.583 4.997 1.00 86.00 92 ILE A O 1
ATOM 700 N N . GLY A 1 93 ? 9.307 -5.258 6.853 1.00 87.50 93 GLY A N 1
ATOM 701 C CA . GLY A 1 93 ? 10.245 -4.648 7.783 1.00 87.50 93 GLY A CA 1
ATOM 702 C C . GLY A 1 93 ? 11.671 -5.149 7.569 1.00 87.50 93 GLY A C 1
ATOM 703 O O . GLY A 1 93 ? 12.602 -4.342 7.485 1.00 87.50 93 GLY A O 1
ATOM 704 N N . ALA A 1 94 ? 11.821 -6.465 7.399 1.00 89.31 94 ALA A N 1
ATOM 705 C CA . ALA A 1 94 ? 13.087 -7.094 7.045 1.00 89.31 94 ALA A CA 1
ATOM 706 C C . ALA A 1 94 ? 13.574 -6.663 5.650 1.00 89.31 94 ALA A C 1
ATOM 708 O O . ALA A 1 94 ? 14.723 -6.247 5.520 1.00 89.31 94 ALA A O 1
ATOM 709 N N . LEU A 1 95 ? 12.703 -6.662 4.635 1.00 84.88 95 LEU A N 1
ATOM 710 C CA . LEU A 1 95 ? 13.050 -6.245 3.269 1.00 84.88 95 LEU A CA 1
ATOM 711 C C . LEU A 1 95 ? 13.478 -4.773 3.179 1.00 84.88 95 LEU A C 1
ATOM 713 O O . LEU A 1 95 ? 14.395 -4.442 2.430 1.00 84.88 95 LEU A O 1
ATOM 717 N N . VAL A 1 96 ? 12.848 -3.874 3.938 1.00 88.00 96 VAL A N 1
ATOM 718 C CA . VAL A 1 96 ? 13.216 -2.449 3.987 1.00 88.00 96 VAL A CA 1
ATOM 719 C C . VAL A 1 96 ? 14.564 -2.269 4.677 1.00 88.00 96 VAL A C 1
ATOM 721 O O . VAL A 1 96 ? 15.389 -1.491 4.198 1.00 88.00 96 VAL A O 1
ATOM 724 N N . ASN A 1 97 ? 14.819 -3.000 5.766 1.00 89.88 97 ASN A N 1
ATOM 725 C CA . ASN A 1 97 ? 16.122 -2.976 6.430 1.00 89.88 97 ASN A CA 1
ATOM 726 C C . ASN A 1 97 ? 17.226 -3.500 5.507 1.00 89.88 97 ASN A C 1
ATOM 728 O O . ASN A 1 97 ? 18.233 -2.816 5.341 1.00 89.88 97 ASN A O 1
ATOM 732 N N . GLN A 1 98 ? 16.989 -4.631 4.840 1.00 86.06 98 GLN A N 1
ATOM 733 C CA . GLN A 1 98 ? 17.902 -5.182 3.841 1.00 86.06 98 GLN A CA 1
ATOM 734 C C . GLN A 1 98 ? 18.145 -4.179 2.706 1.00 86.06 98 GLN A C 1
ATOM 736 O O . GLN A 1 98 ? 19.282 -3.875 2.376 1.00 86.06 98 GLN A O 1
ATOM 741 N N . SER A 1 99 ? 17.087 -3.550 2.190 1.00 83.12 99 SER A N 1
ATOM 742 C CA . SER A 1 99 ? 17.204 -2.527 1.143 1.00 83.12 99 SER A CA 1
ATOM 743 C C . SER A 1 99 ? 18.040 -1.327 1.573 1.00 83.12 99 SER A C 1
ATOM 745 O O . SER A 1 99 ? 18.719 -0.723 0.743 1.00 83.12 99 SER A O 1
ATOM 747 N N . ARG A 1 100 ? 17.972 -0.955 2.856 1.00 85.56 100 ARG A N 1
ATOM 748 C CA . ARG A 1 100 ? 18.771 0.131 3.427 1.00 85.56 100 ARG A CA 1
ATOM 749 C C . ARG A 1 100 ? 20.242 -0.261 3.522 1.00 85.56 100 ARG A C 1
ATOM 751 O O . ARG A 1 100 ? 21.091 0.574 3.234 1.00 85.56 100 ARG A O 1
ATOM 758 N N . GLU A 1 101 ? 20.535 -1.504 3.892 1.00 84.50 101 GLU A N 1
ATOM 759 C CA . GLU A 1 101 ? 21.896 -2.053 3.904 1.00 84.50 101 GLU A CA 1
ATOM 760 C C . GLU A 1 101 ? 22.469 -2.152 2.485 1.00 84.50 101 GLU A C 1
ATOM 762 O O . GLU A 1 101 ? 23.583 -1.693 2.239 1.00 84.50 101 GLU A O 1
ATOM 767 N N . ASP A 1 102 ? 21.673 -2.626 1.527 1.00 81.56 102 ASP A N 1
ATOM 768 C CA . ASP A 1 102 ? 22.064 -2.721 0.120 1.00 81.56 102 ASP A CA 1
ATOM 769 C C . ASP A 1 102 ? 22.337 -1.332 -0.475 1.00 81.56 102 ASP A C 1
ATOM 771 O O . ASP A 1 102 ? 23.355 -1.119 -1.133 1.00 81.56 102 ASP A O 1
ATOM 775 N N . LEU A 1 103 ? 21.473 -0.349 -0.197 1.00 76.38 103 LEU A N 1
ATOM 776 C CA . LEU A 1 103 ? 21.688 1.049 -0.589 1.00 76.38 103 LEU A CA 1
ATOM 777 C C . LEU A 1 103 ? 22.933 1.650 0.065 1.00 76.38 103 LEU A C 1
ATOM 779 O O . LEU A 1 103 ? 23.697 2.328 -0.615 1.00 76.38 103 LEU A O 1
ATOM 783 N N . ALA A 1 104 ? 23.154 1.381 1.352 1.00 77.44 104 ALA A N 1
ATOM 784 C CA . ALA A 1 104 ? 24.341 1.840 2.067 1.00 77.44 104 ALA A CA 1
ATOM 785 C C . ALA A 1 104 ? 25.630 1.188 1.540 1.00 77.44 104 ALA A C 1
ATOM 787 O O . ALA A 1 104 ? 26.690 1.797 1.621 1.00 77.44 104 ALA A O 1
ATOM 788 N N . SER A 1 105 ? 25.548 -0.027 0.990 1.00 77.31 105 SER A N 1
ATOM 789 C CA . SER A 1 105 ? 26.682 -0.698 0.343 1.00 77.31 105 SER A CA 1
ATOM 790 C C . SER A 1 105 ? 26.986 -0.152 -1.058 1.00 77.31 105 SER A C 1
ATOM 792 O O . SER A 1 105 ? 28.133 -0.192 -1.499 1.00 77.31 105 SER A O 1
ATOM 794 N N . MET A 1 106 ? 25.967 0.366 -1.755 1.00 71.44 106 MET A N 1
ATOM 795 C CA . MET A 1 106 ? 26.088 0.946 -3.097 1.00 71.44 106 MET A CA 1
ATOM 796 C C . MET A 1 106 ? 26.466 2.434 -3.077 1.00 71.44 106 MET A C 1
ATOM 798 O O . MET A 1 106 ? 27.117 2.910 -4.006 1.00 71.44 106 MET A O 1
ATOM 802 N N . GLY A 1 107 ? 26.049 3.174 -2.047 1.00 64.88 107 GLY A N 1
ATOM 803 C CA . GLY A 1 107 ? 26.459 4.555 -1.805 1.00 64.88 107 GLY A CA 1
ATOM 804 C C . GLY A 1 107 ? 27.808 4.613 -1.091 1.00 64.88 107 GLY A C 1
ATOM 805 O O . GLY A 1 107 ? 28.121 3.769 -0.256 1.00 64.88 107 GLY A O 1
ATOM 806 N N . ASN A 1 108 ? 28.632 5.618 -1.392 1.00 55.94 108 ASN A N 1
ATOM 807 C CA . ASN A 1 108 ? 29.835 5.864 -0.597 1.00 55.94 108 ASN A CA 1
ATOM 808 C C . ASN A 1 108 ? 29.421 6.063 0.872 1.00 55.94 108 ASN A C 1
ATOM 810 O O . ASN A 1 108 ? 28.507 6.839 1.146 1.00 55.94 108 ASN A O 1
ATOM 814 N N . ALA A 1 109 ? 30.115 5.398 1.803 1.00 55.06 109 ALA A N 1
ATOM 815 C CA . ALA A 1 109 ? 29.817 5.301 3.243 1.00 55.06 109 ALA A CA 1
ATOM 816 C C . ALA A 1 109 ? 29.690 6.638 4.022 1.00 55.06 109 ALA A C 1
ATOM 818 O O . ALA A 1 109 ? 29.607 6.639 5.249 1.00 55.06 109 ALA A O 1
ATOM 819 N N . SER A 1 110 ? 29.711 7.780 3.331 1.00 54.97 110 SER A N 1
ATOM 820 C CA . SER A 1 110 ? 29.489 9.122 3.864 1.00 54.97 110 SER A CA 1
ATOM 821 C C . SER A 1 110 ? 28.040 9.608 3.763 1.00 54.97 110 SER A C 1
ATOM 823 O O . SER A 1 110 ? 27.733 10.652 4.337 1.00 54.97 110 SER A O 1
ATOM 825 N N . GLU A 1 111 ? 27.157 8.926 3.026 1.00 57.41 111 GLU A N 1
ATOM 826 C CA . GLU A 1 111 ? 25.742 9.306 2.993 1.00 57.41 111 GLU A CA 1
ATOM 827 C C . GLU A 1 111 ? 25.036 8.865 4.279 1.00 57.41 111 GLU A C 1
ATOM 829 O O . GLU A 1 111 ? 25.113 7.719 4.720 1.00 57.41 111 GLU A O 1
ATOM 834 N N . GLN A 1 112 ? 24.383 9.835 4.915 1.00 58.66 112 GLN A N 1
ATOM 835 C CA . GLN A 1 112 ? 23.601 9.673 6.135 1.00 58.66 112 GLN A CA 1
ATOM 836 C C . GLN A 1 112 ? 22.632 8.483 5.992 1.00 58.66 112 GLN A C 1
ATOM 838 O O . GLN A 1 112 ? 22.057 8.309 4.916 1.00 58.66 112 GLN A O 1
ATOM 843 N N . PRO A 1 113 ? 22.411 7.670 7.046 1.00 64.38 113 PRO A N 1
ATOM 844 C CA . PRO A 1 113 ? 21.468 6.560 6.970 1.00 64.38 113 PRO A CA 1
ATOM 845 C C . PRO A 1 113 ? 20.096 7.092 6.544 1.00 64.38 113 PRO A C 1
ATOM 847 O O . PRO A 1 113 ? 19.489 7.872 7.278 1.00 64.38 113 PRO A O 1
ATOM 850 N N . MET A 1 114 ? 19.630 6.694 5.353 1.00 68.50 114 MET A N 1
ATOM 851 C CA . MET A 1 114 ? 18.350 7.154 4.811 1.00 68.50 114 MET A CA 1
ATOM 852 C C . MET A 1 114 ? 17.217 6.923 5.815 1.00 68.50 114 MET A C 1
ATOM 854 O O . MET A 1 114 ? 17.192 5.915 6.539 1.00 68.50 114 MET A O 1
ATOM 858 N N . ASN A 1 115 ? 16.253 7.847 5.831 1.00 83.88 115 ASN A N 1
ATOM 859 C CA . ASN A 1 115 ? 15.060 7.712 6.656 1.00 83.88 115 ASN A CA 1
ATOM 860 C C . ASN A 1 115 ? 14.322 6.419 6.287 1.00 83.88 115 ASN A C 1
ATOM 862 O O . ASN A 1 115 ? 14.236 6.046 5.117 1.00 83.88 115 ASN A O 1
ATOM 866 N N . TYR A 1 116 ? 13.733 5.739 7.272 1.00 82.94 116 TYR A N 1
ATOM 867 C CA . TYR A 1 116 ? 13.014 4.482 7.025 1.00 82.94 116 TYR A CA 1
ATOM 868 C C . TYR A 1 116 ? 11.888 4.643 5.985 1.00 82.94 116 TYR A C 1
ATOM 870 O O . TYR A 1 116 ? 11.675 3.776 5.142 1.00 82.94 116 TYR A O 1
ATOM 878 N N . SER A 1 117 ? 11.208 5.793 5.993 1.00 85.75 117 SER A N 1
ATOM 879 C CA . SER A 1 117 ? 10.184 6.155 5.005 1.00 85.75 117 SER A CA 1
ATOM 880 C C . SER A 1 117 ? 10.738 6.309 3.584 1.00 85.75 117 SER A C 1
ATOM 882 O O . SER A 1 117 ? 10.071 5.929 2.623 1.00 85.75 117 SER A O 1
ATOM 884 N N . GLU A 1 118 ? 11.949 6.844 3.435 1.00 82.88 118 GLU A N 1
ATOM 885 C CA . GLU A 1 118 ? 12.630 6.979 2.144 1.00 82.88 118 GLU A CA 1
ATOM 886 C C . GLU A 1 118 ? 13.103 5.619 1.632 1.00 82.88 118 GLU A C 1
ATOM 888 O O . GLU A 1 118 ? 12.881 5.302 0.465 1.00 82.88 118 GLU A O 1
ATOM 893 N N . ALA A 1 119 ? 13.653 4.778 2.514 1.00 82.94 119 ALA A N 1
ATOM 894 C CA . ALA A 1 119 ? 14.044 3.410 2.184 1.00 82.94 119 ALA A CA 1
ATOM 895 C C . ALA A 1 119 ? 12.838 2.564 1.742 1.00 82.94 119 ALA A C 1
ATOM 897 O O . ALA A 1 119 ? 12.906 1.873 0.726 1.00 82.94 119 ALA A O 1
ATOM 898 N N . ALA A 1 120 ? 11.703 2.679 2.439 1.00 86.88 120 ALA A N 1
ATOM 899 C CA . ALA A 1 120 ? 10.462 2.019 2.041 1.00 86.88 120 ALA A CA 1
ATOM 900 C C . ALA A 1 120 ? 9.970 2.512 0.671 1.00 86.88 120 ALA A C 1
ATOM 902 O O . ALA A 1 120 ? 9.584 1.710 -0.178 1.00 86.88 120 ALA A O 1
ATOM 903 N N . ARG A 1 121 ? 10.040 3.824 0.407 1.00 86.19 121 ARG A N 1
ATOM 904 C CA . ARG A 1 121 ? 9.673 4.382 -0.903 1.00 86.19 121 ARG A CA 1
ATOM 905 C C . ARG A 1 121 ? 10.598 3.881 -2.014 1.00 86.19 121 ARG A C 1
ATOM 907 O O . ARG A 1 121 ? 10.114 3.538 -3.090 1.00 86.19 121 ARG A O 1
ATOM 914 N N . ALA A 1 122 ? 11.902 3.814 -1.761 1.00 84.62 122 ALA A N 1
ATOM 915 C CA . ALA A 1 122 ? 12.877 3.292 -2.711 1.00 84.62 122 ALA A CA 1
ATOM 916 C C . ALA A 1 122 ? 12.640 1.802 -3.006 1.00 84.62 122 ALA A C 1
ATOM 918 O O . ALA A 1 122 ? 12.650 1.407 -4.172 1.00 84.62 122 ALA A O 1
ATOM 919 N N . LEU A 1 123 ? 12.356 0.990 -1.981 1.00 87.06 123 LEU A N 1
ATOM 920 C CA . LEU A 1 123 ? 11.993 -0.418 -2.152 1.00 87.06 123 LEU A CA 1
ATOM 921 C C . LEU A 1 123 ? 10.722 -0.566 -2.994 1.00 87.06 123 LEU A C 1
ATOM 923 O O . LEU A 1 123 ? 10.722 -1.335 -3.951 1.00 87.06 123 LEU A O 1
ATOM 927 N N . ALA A 1 124 ? 9.668 0.196 -2.692 1.00 89.19 124 ALA A N 1
ATOM 928 C CA . ALA A 1 124 ? 8.417 0.140 -3.447 1.00 89.19 124 ALA A CA 1
ATOM 929 C C . ALA A 1 124 ? 8.629 0.474 -4.933 1.00 89.19 124 ALA A C 1
ATOM 931 O O . ALA A 1 124 ? 8.084 -0.202 -5.801 1.00 89.19 124 ALA A O 1
ATOM 932 N N . LEU A 1 125 ? 9.461 1.476 -5.240 1.00 88.00 125 LEU A N 1
ATOM 933 C CA . LEU A 1 125 ? 9.797 1.832 -6.622 1.00 88.00 125 LEU A CA 1
ATOM 934 C C . LEU A 1 125 ? 10.589 0.731 -7.337 1.00 88.00 125 LEU A C 1
ATOM 936 O O . LEU A 1 125 ? 10.326 0.459 -8.506 1.00 88.00 125 LEU A O 1
ATOM 940 N N . ARG A 1 126 ? 11.529 0.078 -6.646 1.00 87.62 126 ARG A N 1
ATOM 941 C CA . ARG A 1 126 ? 12.293 -1.054 -7.194 1.00 87.62 126 ARG A CA 1
ATOM 942 C C . ARG A 1 126 ? 11.410 -2.271 -7.443 1.00 87.62 126 ARG A C 1
ATOM 944 O O . ARG A 1 126 ? 11.479 -2.863 -8.514 1.00 87.62 126 ARG A O 1
ATOM 951 N N . GLN A 1 127 ? 10.546 -2.609 -6.489 1.00 90.38 127 GLN A N 1
ATOM 952 C CA . GLN A 1 127 ? 9.575 -3.695 -6.629 1.00 90.38 127 GLN A CA 1
ATOM 953 C C . GLN A 1 127 ? 8.588 -3.419 -7.764 1.00 90.38 127 GLN A C 1
ATOM 955 O O . GLN A 1 127 ? 8.284 -4.319 -8.541 1.00 90.38 127 GLN A O 1
ATOM 960 N N . LEU A 1 128 ? 8.141 -2.170 -7.919 1.00 90.31 128 LEU A N 1
ATOM 961 C CA . LEU A 1 128 ? 7.285 -1.773 -9.034 1.00 90.31 128 LEU A CA 1
ATOM 962 C C . LEU A 1 128 ? 8.020 -1.897 -10.371 1.00 90.31 128 LEU A C 1
ATOM 964 O O . LEU A 1 128 ? 7.452 -2.428 -11.323 1.00 90.31 128 LEU A O 1
ATOM 968 N N . ALA A 1 129 ? 9.284 -1.471 -10.436 1.00 88.62 129 ALA A N 1
ATOM 969 C CA . ALA A 1 129 ? 10.113 -1.618 -11.628 1.00 88.62 129 ALA A CA 1
ATOM 970 C C . ALA A 1 129 ? 10.312 -3.096 -12.004 1.00 88.62 129 ALA A C 1
ATOM 972 O O . ALA A 1 129 ? 10.113 -3.451 -13.165 1.00 88.62 129 ALA A O 1
ATOM 973 N N . SER A 1 130 ? 10.633 -3.953 -11.031 1.00 89.56 130 SER A N 1
ATOM 974 C CA . SER A 1 130 ? 10.783 -5.402 -11.227 1.00 89.56 130 SER A CA 1
ATOM 975 C C . SER A 1 130 ? 9.477 -6.028 -11.720 1.00 89.56 130 SER A C 1
ATOM 977 O O . SER A 1 130 ? 9.433 -6.619 -12.796 1.00 89.56 130 SER A O 1
ATOM 979 N N . CYS A 1 131 ? 8.378 -5.791 -11.000 1.00 90.06 131 CYS A N 1
ATOM 980 C CA . CYS A 1 131 ? 7.071 -6.338 -11.346 1.00 90.06 131 CYS A CA 1
ATOM 981 C C . CYS A 1 131 ? 6.604 -5.872 -12.731 1.00 90.06 131 CYS A C 1
ATOM 983 O O . CYS A 1 131 ? 6.090 -6.673 -13.504 1.00 90.06 131 CYS A O 1
ATOM 985 N N . SER A 1 132 ? 6.835 -4.606 -13.101 1.00 88.69 132 SER A N 1
ATOM 986 C CA . SER A 1 132 ? 6.436 -4.089 -14.419 1.00 88.69 132 SER A CA 1
ATOM 987 C C . SER A 1 132 ? 7.132 -4.784 -15.596 1.00 88.69 132 SER A C 1
ATOM 989 O O . SER A 1 132 ? 6.606 -4.758 -16.705 1.00 88.69 132 SER A O 1
ATOM 991 N N . ARG A 1 133 ? 8.296 -5.406 -15.363 1.00 84.81 133 ARG A N 1
ATOM 992 C CA . ARG A 1 133 ? 9.041 -6.172 -16.374 1.00 84.81 133 ARG A CA 1
ATOM 993 C C . ARG A 1 133 ? 8.645 -7.647 -16.411 1.00 84.81 133 ARG A C 1
ATOM 995 O O . ARG A 1 133 ? 8.763 -8.269 -17.460 1.00 84.81 133 ARG A O 1
ATOM 1002 N N . GLU A 1 134 ? 8.201 -8.196 -15.284 1.00 86.88 134 GLU A N 1
ATOM 1003 C CA . GLU A 1 134 ? 7.867 -9.620 -15.124 1.00 86.88 134 GLU A CA 1
ATOM 1004 C C . GLU A 1 134 ? 6.372 -9.933 -15.255 1.00 86.88 134 GLU A C 1
ATOM 1006 O O . GLU A 1 134 ? 5.977 -11.101 -15.357 1.00 86.88 134 GLU A O 1
ATOM 1011 N N . VAL A 1 135 ? 5.530 -8.901 -15.227 1.00 87.88 135 VAL A N 1
ATOM 1012 C CA . VAL A 1 135 ? 4.091 -9.033 -15.425 1.00 87.88 135 VAL A CA 1
ATOM 1013 C C . VAL A 1 135 ? 3.802 -9.469 -16.856 1.00 87.88 135 VAL A C 1
ATOM 1015 O O . VAL A 1 135 ? 4.377 -8.970 -17.823 1.00 87.88 135 VAL A O 1
ATOM 1018 N N . THR A 1 136 ? 2.895 -10.424 -16.979 1.00 88.38 136 THR A N 1
ATOM 1019 C CA . THR A 1 136 ? 2.497 -11.022 -18.250 1.00 88.38 136 THR A CA 1
ATOM 1020 C C . THR A 1 136 ? 1.072 -10.617 -18.607 1.00 88.38 136 THR A C 1
ATOM 1022 O O . THR A 1 136 ? 0.295 -10.198 -17.745 1.00 88.38 136 THR A O 1
ATOM 1025 N N . ALA A 1 137 ? 0.682 -10.792 -19.872 1.00 86.56 137 ALA A N 1
ATOM 1026 C CA . ALA A 1 137 ? -0.704 -10.569 -20.293 1.00 86.56 137 ALA A CA 1
ATOM 1027 C C . ALA A 1 137 ? -1.712 -11.420 -19.487 1.00 86.56 137 ALA A C 1
ATOM 1029 O O . ALA A 1 137 ? -2.820 -10.969 -19.206 1.00 86.56 137 ALA A O 1
ATOM 1030 N N . VAL A 1 138 ? -1.311 -12.617 -19.040 1.00 87.06 138 VAL A N 1
ATOM 1031 C CA . VAL A 1 138 ? -2.149 -13.494 -18.205 1.00 87.06 138 VAL A CA 1
ATOM 1032 C C . VAL A 1 138 ? -2.434 -12.854 -16.844 1.00 87.06 138 VAL A C 1
ATOM 1034 O O . VAL A 1 138 ? -3.569 -12.887 -16.370 1.00 87.06 138 VAL A O 1
ATOM 1037 N N . ASP A 1 139 ? -1.431 -12.215 -16.238 1.00 87.56 139 ASP A N 1
ATOM 1038 C CA . ASP A 1 139 ? -1.594 -11.507 -14.965 1.00 87.56 139 ASP A CA 1
ATOM 1039 C C . ASP A 1 139 ? -2.535 -10.298 -15.121 1.00 87.56 139 ASP A C 1
ATOM 1041 O O . ASP A 1 139 ? -3.360 -10.022 -14.247 1.00 87.56 139 ASP A O 1
ATOM 1045 N N . LEU A 1 140 ? -2.464 -9.601 -16.261 1.00 86.56 140 LEU A N 1
ATOM 1046 C CA . LEU A 1 140 ? -3.367 -8.491 -16.573 1.00 86.56 140 LEU A CA 1
ATOM 1047 C C . LEU A 1 140 ? -4.819 -8.951 -16.711 1.00 86.56 140 LEU A C 1
ATOM 1049 O O . LEU A 1 140 ? -5.716 -8.316 -16.153 1.00 86.56 140 LEU A O 1
ATOM 1053 N N . GLU A 1 141 ? -5.065 -10.055 -17.411 1.00 85.94 141 GLU A N 1
ATOM 1054 C CA . GLU A 1 141 ? -6.411 -10.617 -17.537 1.00 85.94 141 GLU A CA 1
ATOM 1055 C C . GLU A 1 141 ? -6.942 -11.119 -16.189 1.00 85.94 141 GLU A C 1
ATOM 1057 O O . GLU A 1 141 ? -8.092 -10.842 -15.840 1.00 85.94 141 GLU A O 1
ATOM 1062 N N . ALA A 1 142 ? -6.096 -11.749 -15.367 1.00 85.31 142 ALA A N 1
ATOM 1063 C CA . ALA A 1 142 ? -6.476 -12.188 -14.025 1.00 85.31 142 ALA A CA 1
ATOM 1064 C C . ALA A 1 142 ? -6.958 -11.020 -13.145 1.00 85.31 142 ALA A C 1
ATOM 1066 O O . ALA A 1 142 ? -7.894 -11.170 -12.358 1.00 85.31 142 ALA A O 1
ATOM 1067 N N . THR A 1 143 ? -6.387 -9.823 -13.313 1.00 82.50 143 THR A N 1
ATOM 1068 C CA . THR A 1 143 ? -6.839 -8.647 -12.552 1.00 82.50 143 THR A CA 1
ATOM 1069 C C . THR A 1 143 ? -8.205 -8.120 -12.962 1.00 82.50 143 THR A C 1
ATOM 1071 O O . THR A 1 143 ? -8.895 -7.553 -12.118 1.00 82.50 143 THR A O 1
ATOM 1074 N N . LYS A 1 144 ? -8.659 -8.357 -14.202 1.00 81.25 144 LYS A N 1
ATOM 1075 C CA . LYS A 1 144 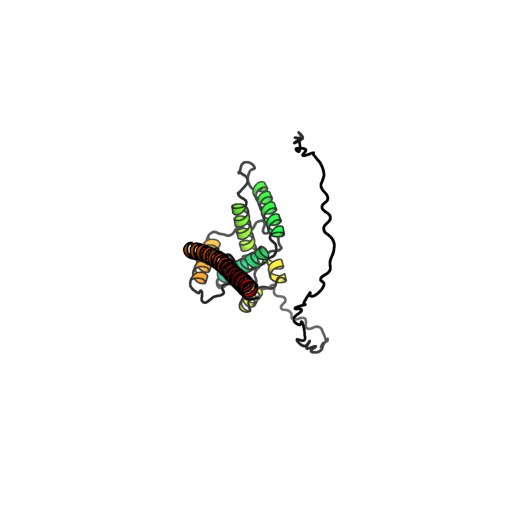? -10.037 -8.015 -14.601 1.00 81.25 144 LYS A CA 1
ATOM 1076 C C . LYS A 1 144 ? -11.074 -8.812 -13.812 1.00 81.25 144 LYS A C 1
ATOM 1078 O O . LYS A 1 144 ? -12.164 -8.307 -13.573 1.00 81.25 144 LYS A O 1
ATOM 1083 N N . ALA A 1 145 ? -10.728 -10.030 -13.393 1.00 77.38 145 ALA A N 1
ATOM 1084 C CA . ALA A 1 145 ? -11.594 -10.894 -12.594 1.00 77.38 145 ALA A CA 1
ATOM 1085 C C . ALA A 1 145 ? -11.592 -10.550 -11.089 1.00 77.38 145 ALA A C 1
ATOM 1087 O O . ALA A 1 145 ? -12.383 -11.118 -10.337 1.00 77.38 145 ALA A O 1
ATOM 1088 N N . GLY A 1 146 ? -10.737 -9.623 -10.637 1.00 79.38 146 GLY A N 1
ATOM 1089 C CA . GLY A 1 146 ? -10.770 -9.075 -9.279 1.00 79.38 146 GLY A CA 1
ATOM 1090 C C . GLY A 1 146 ? -9.388 -8.787 -8.699 1.00 79.38 146 GLY A C 1
ATOM 1091 O O . GLY A 1 146 ? -9.049 -7.635 -8.441 1.00 79.38 146 GLY A O 1
ATOM 1092 N N . SER A 1 147 ? -8.582 -9.823 -8.459 1.00 81.50 147 SER A N 1
ATOM 1093 C CA . SER A 1 147 ? -7.248 -9.671 -7.863 1.00 81.50 147 SER A CA 1
ATOM 1094 C C . SER A 1 147 ? -6.309 -10.795 -8.283 1.00 81.50 147 SER A C 1
ATOM 1096 O O . SER A 1 147 ? -6.761 -11.913 -8.521 1.00 81.50 147 SER A O 1
ATOM 1098 N N . LEU A 1 148 ? -5.004 -10.515 -8.304 1.00 85.50 148 LEU A N 1
ATOM 1099 C CA . LEU A 1 148 ? -3.981 -11.543 -8.489 1.00 85.50 148 LEU A CA 1
ATOM 1100 C C . LEU A 1 148 ? -4.026 -12.576 -7.352 1.00 85.50 148 LEU A C 1
ATOM 1102 O O . LEU A 1 148 ? -4.239 -12.227 -6.181 1.00 85.50 148 LEU A O 1
ATOM 1106 N N . SER A 1 149 ? -3.793 -13.842 -7.705 1.00 88.31 149 SER A N 1
ATOM 1107 C CA . SER A 1 149 ? -3.591 -14.919 -6.734 1.00 88.31 149 SER A CA 1
ATOM 1108 C C . SER A 1 149 ? -2.327 -14.665 -5.912 1.00 88.31 149 SER A C 1
ATOM 1110 O O . SER A 1 149 ? -1.378 -14.049 -6.396 1.00 88.31 149 SER A O 1
ATOM 1112 N N . ASP A 1 150 ? -2.280 -15.162 -4.676 1.00 87.56 150 ASP A N 1
ATOM 1113 C CA . ASP A 1 150 ? -1.105 -14.969 -3.809 1.00 87.56 150 ASP A CA 1
ATOM 1114 C C . ASP A 1 150 ? 0.159 -15.602 -4.410 1.00 87.56 150 ASP A C 1
ATOM 1116 O O . ASP A 1 150 ? 1.234 -15.021 -4.329 1.00 87.56 150 ASP A O 1
ATOM 1120 N N . SER A 1 151 ? 0.011 -16.710 -5.145 1.00 87.81 151 SER A N 1
ATOM 1121 C CA . SER A 1 151 ? 1.102 -17.327 -5.908 1.00 87.81 151 SER A CA 1
ATOM 1122 C C . SER A 1 151 ? 1.661 -16.428 -7.015 1.00 87.81 151 SER A C 1
ATOM 1124 O O . SER A 1 151 ? 2.867 -16.420 -7.248 1.00 87.81 151 SER A O 1
ATOM 1126 N N . ALA A 1 152 ? 0.809 -15.657 -7.699 1.00 86.69 152 ALA A N 1
ATOM 1127 C CA . ALA A 1 152 ? 1.248 -14.709 -8.719 1.00 86.69 152 ALA A CA 1
ATOM 1128 C C . ALA A 1 152 ? 1.920 -13.488 -8.079 1.00 86.69 152 ALA A C 1
ATOM 1130 O O . ALA A 1 152 ? 2.927 -13.005 -8.587 1.00 86.69 152 ALA A O 1
ATOM 1131 N N . VAL A 1 153 ? 1.405 -13.027 -6.935 1.00 89.44 153 VAL A N 1
ATOM 1132 C CA . VAL A 1 153 ? 2.015 -11.940 -6.158 1.00 89.44 153 VAL A CA 1
ATOM 1133 C C . VAL A 1 153 ? 3.405 -12.338 -5.661 1.00 89.44 153 VAL A C 1
ATOM 1135 O O . VAL A 1 153 ? 4.344 -11.565 -5.826 1.00 89.44 153 VAL A O 1
ATOM 1138 N N . ASP A 1 154 ? 3.566 -13.548 -5.126 1.00 87.75 154 ASP A N 1
ATOM 11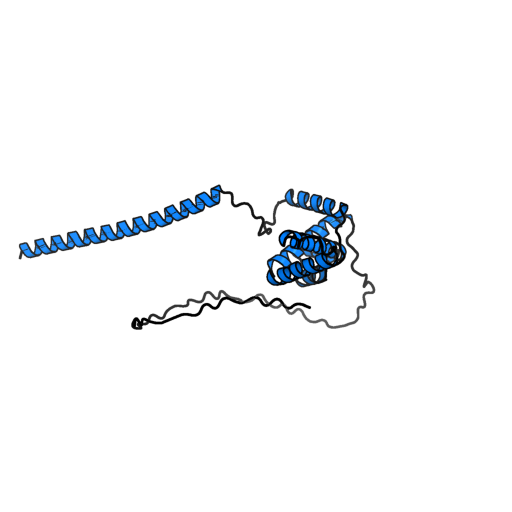39 C CA . ASP A 1 154 ? 4.866 -14.054 -4.676 1.00 87.75 154 ASP A CA 1
ATOM 1140 C C . ASP A 1 154 ? 5.830 -14.296 -5.842 1.00 87.75 154 ASP A C 1
ATOM 1142 O O . ASP A 1 154 ? 7.020 -14.034 -5.705 1.00 87.75 154 ASP A O 1
ATOM 1146 N N . ARG A 1 155 ? 5.343 -14.713 -7.017 1.00 88.19 155 ARG A N 1
ATOM 1147 C CA . ARG A 1 155 ? 6.180 -14.797 -8.224 1.00 88.19 155 ARG A CA 1
ATOM 1148 C C . ARG A 1 155 ? 6.708 -13.424 -8.647 1.00 88.19 155 ARG A C 1
ATOM 1150 O O . ARG A 1 155 ? 7.885 -13.314 -8.952 1.00 88.19 155 ARG A O 1
ATOM 1157 N N . LEU A 1 156 ? 5.844 -12.406 -8.664 1.00 87.00 156 LEU A N 1
ATOM 1158 C CA . LEU A 1 156 ? 6.169 -11.057 -9.151 1.00 87.00 156 LEU A CA 1
ATOM 1159 C C . LEU A 1 156 ? 6.968 -10.210 -8.147 1.00 87.00 156 LEU A C 1
ATOM 1161 O O . LEU A 1 156 ? 7.622 -9.248 -8.544 1.00 87.00 156 LEU A O 1
ATOM 1165 N N . LEU A 1 157 ? 6.867 -10.506 -6.844 1.00 87.19 157 LEU A N 1
ATOM 1166 C CA . LEU A 1 157 ? 7.465 -9.700 -5.767 1.00 87.19 157 LEU A CA 1
ATOM 1167 C C . LEU A 1 157 ? 8.425 -10.471 -4.855 1.00 87.19 157 LEU A C 1
ATOM 1169 O O . LEU A 1 157 ? 9.068 -9.854 -4.008 1.00 87.19 157 LEU A O 1
ATOM 1173 N N . GLY A 1 158 ? 8.510 -11.795 -4.985 1.00 76.31 158 GLY A N 1
ATOM 1174 C CA . GLY A 1 158 ? 9.343 -12.648 -4.133 1.00 76.31 158 GLY A CA 1
ATOM 1175 C C . GLY A 1 158 ? 10.828 -12.631 -4.492 1.00 76.31 158 GLY A C 1
ATOM 1176 O O . GLY A 1 158 ? 11.647 -13.113 -3.712 1.00 76.31 158 GLY A O 1
ATOM 1177 N N . GLY A 1 159 ? 11.193 -12.077 -5.650 1.00 72.19 159 GLY A N 1
ATOM 1178 C CA . GLY A 1 159 ? 12.584 -11.904 -6.058 1.00 72.19 159 GLY A CA 1
ATOM 1179 C C . GLY A 1 159 ? 13.250 -10.676 -5.417 1.00 72.19 159 GLY A C 1
ATOM 1180 O O . GLY A 1 159 ? 12.582 -9.679 -5.124 1.00 72.19 159 GLY A O 1
ATOM 1181 N N . PRO A 1 160 ? 14.581 -10.691 -5.225 1.00 64.69 160 PRO A N 1
ATOM 1182 C CA . PRO A 1 160 ? 15.314 -9.491 -4.847 1.00 64.69 160 PRO A CA 1
ATOM 1183 C C . PRO A 1 160 ? 15.230 -8.469 -5.989 1.00 64.69 160 PRO A C 1
ATOM 1185 O O . PRO A 1 160 ? 15.837 -8.650 -7.040 1.00 64.69 160 PRO A O 1
ATOM 1188 N N . ALA A 1 161 ? 14.516 -7.359 -5.777 1.00 68.25 161 ALA A N 1
ATOM 1189 C CA . ALA A 1 161 ? 14.358 -6.272 -6.756 1.00 68.25 161 ALA A CA 1
ATOM 1190 C C . ALA A 1 161 ? 15.637 -5.415 -6.939 1.00 68.25 161 ALA A C 1
ATOM 1192 O O . ALA A 1 161 ? 15.582 -4.215 -7.230 1.00 68.25 161 ALA A O 1
ATOM 1193 N N . LEU A 1 162 ? 16.811 -6.008 -6.719 1.00 66.69 162 LEU A N 1
ATOM 1194 C CA . LEU A 1 162 ? 18.104 -5.342 -6.784 1.00 66.69 162 LEU A CA 1
ATOM 1195 C C . LEU A 1 162 ? 18.482 -5.074 -8.245 1.00 66.69 162 LEU A C 1
ATOM 1197 O O . LEU A 1 162 ? 18.426 -5.961 -9.089 1.00 66.69 162 LEU A O 1
ATOM 1201 N N . GLY A 1 163 ? 18.868 -3.832 -8.545 1.00 69.88 163 GLY A N 1
ATOM 1202 C CA . GLY A 1 163 ? 19.309 -3.422 -9.885 1.00 69.88 163 GLY A CA 1
ATOM 1203 C C . GLY A 1 163 ? 18.211 -2.893 -10.814 1.00 69.88 163 GLY A C 1
ATOM 1204 O O . GLY A 1 163 ? 18.527 -2.403 -11.897 1.00 69.88 163 GLY A O 1
ATOM 1205 N N . PHE A 1 164 ? 16.941 -2.906 -10.399 1.00 75.75 164 PHE A N 1
ATOM 1206 C CA . PHE A 1 164 ? 15.857 -2.309 -11.180 1.00 75.75 164 PHE A CA 1
ATOM 1207 C C . PHE A 1 164 ? 15.615 -0.857 -10.765 1.00 75.75 164 PHE A C 1
ATOM 1209 O O . PHE A 1 164 ? 15.096 -0.576 -9.686 1.00 75.75 164 PHE A O 1
ATOM 1216 N N . SER A 1 165 ? 15.983 0.083 -11.633 1.00 78.75 165 SER A N 1
ATOM 1217 C CA . SER A 1 165 ? 15.596 1.488 -11.518 1.00 78.75 165 SER A CA 1
ATOM 1218 C C . SER A 1 165 ? 14.460 1.800 -12.487 1.00 78.75 165 SER A C 1
ATOM 1220 O O . SER A 1 165 ? 14.474 1.400 -13.653 1.00 78.75 165 SER A O 1
ATOM 1222 N N . LEU A 1 166 ? 13.452 2.511 -11.985 1.00 79.62 166 LEU A N 1
ATOM 1223 C CA . LEU A 1 166 ? 12.372 3.038 -12.810 1.00 79.62 166 LEU A CA 1
ATOM 1224 C C . LEU A 1 166 ? 12.894 4.272 -13.561 1.00 79.62 166 LEU A C 1
ATOM 1226 O O . LEU A 1 166 ? 13.449 5.179 -12.929 1.00 79.62 166 LEU A O 1
ATOM 1230 N N . THR A 1 167 ? 12.733 4.300 -14.885 1.00 85.50 167 THR A N 1
ATOM 1231 C CA . THR A 1 167 ? 13.107 5.462 -15.708 1.00 85.50 167 THR A CA 1
ATOM 1232 C C . THR A 1 167 ? 12.177 6.644 -15.424 1.00 85.50 167 THR A C 1
ATOM 1234 O O . THR A 1 167 ? 11.086 6.466 -14.879 1.00 85.50 167 THR A O 1
ATOM 1237 N N . ASP A 1 168 ? 12.589 7.868 -15.757 1.00 85.88 168 ASP A N 1
ATOM 1238 C CA . ASP A 1 168 ? 11.728 9.040 -15.541 1.00 85.88 168 ASP A CA 1
ATOM 1239 C C . ASP A 1 168 ? 10.486 9.018 -16.447 1.00 85.88 168 ASP A C 1
ATOM 1241 O O . ASP A 1 168 ? 9.399 9.384 -16.004 1.00 85.88 168 ASP A O 1
ATOM 1245 N N . GLU A 1 169 ? 10.603 8.466 -17.657 1.00 85.44 169 GLU A N 1
ATOM 1246 C CA . GLU A 1 169 ? 9.472 8.228 -18.564 1.00 85.44 169 GLU A CA 1
ATOM 1247 C C . GLU A 1 169 ? 8.442 7.266 -17.950 1.00 85.44 169 GLU A C 1
ATOM 1249 O O . GLU A 1 169 ? 7.238 7.529 -17.975 1.00 85.44 169 GLU A O 1
ATOM 1254 N N . ASP A 1 170 ? 8.914 6.182 -17.325 1.00 84.12 170 ASP A N 1
ATOM 1255 C CA . ASP A 1 170 ? 8.062 5.227 -16.612 1.00 84.12 170 ASP A CA 1
ATOM 1256 C C . ASP A 1 170 ? 7.358 5.866 -15.410 1.00 84.12 170 ASP A C 1
ATOM 1258 O O . ASP A 1 170 ? 6.190 5.571 -15.149 1.00 84.12 170 ASP A O 1
ATOM 1262 N N . LYS A 1 171 ? 8.039 6.765 -14.685 1.00 85.25 171 LYS A N 1
ATOM 1263 C CA . LYS A 1 171 ? 7.435 7.512 -13.569 1.00 85.25 171 LYS A CA 1
ATOM 1264 C C . LYS A 1 171 ? 6.320 8.425 -14.060 1.00 85.25 171 LYS A C 1
ATOM 1266 O O . LYS A 1 171 ? 5.245 8.432 -13.469 1.00 85.25 171 LYS A O 1
ATOM 1271 N N . GLU A 1 172 ? 6.543 9.164 -15.145 1.00 86.94 172 GLU A N 1
ATOM 1272 C CA . GLU A 1 172 ? 5.508 10.026 -15.717 1.00 86.94 172 GLU A CA 1
ATOM 1273 C C . GLU A 1 172 ? 4.305 9.228 -16.218 1.00 86.94 172 GLU A C 1
ATOM 1275 O O . GLU A 1 172 ? 3.158 9.647 -16.044 1.00 86.94 172 GLU A O 1
ATOM 1280 N N . LEU A 1 173 ? 4.557 8.084 -16.854 1.00 84.94 173 LEU A N 1
ATOM 1281 C CA . LEU A 1 173 ? 3.516 7.194 -17.348 1.00 84.94 173 LEU A CA 1
ATOM 1282 C C . LEU A 1 173 ? 2.705 6.606 -16.187 1.00 84.94 173 LEU A C 1
ATOM 1284 O O . LEU A 1 173 ? 1.474 6.598 -16.244 1.00 84.94 173 LEU A O 1
ATOM 1288 N N . PHE A 1 174 ? 3.374 6.211 -15.103 1.00 84.19 174 PHE A N 1
ATOM 1289 C CA . PHE A 1 174 ? 2.728 5.770 -13.872 1.00 84.19 174 PHE A CA 1
ATOM 1290 C C . PHE A 1 174 ? 1.900 6.880 -13.211 1.00 84.19 174 PHE A C 1
ATOM 1292 O O . PHE A 1 174 ? 0.743 6.655 -12.856 1.00 84.19 174 PHE A O 1
ATOM 1299 N N . ASP A 1 175 ? 2.435 8.096 -13.103 1.00 85.06 175 ASP A N 1
ATOM 1300 C CA . ASP A 1 175 ? 1.722 9.241 -12.527 1.00 85.06 175 ASP A CA 1
ATOM 1301 C C . ASP A 1 175 ? 0.491 9.627 -13.360 1.00 85.06 175 ASP A C 1
ATOM 1303 O O . ASP A 1 175 ? -0.569 9.942 -12.808 1.00 85.06 175 ASP A O 1
ATOM 1307 N N . LYS A 1 176 ? 0.591 9.571 -14.694 1.00 85.00 176 LYS A N 1
ATOM 1308 C CA . LYS A 1 176 ? -0.551 9.760 -15.604 1.00 85.00 176 LYS A CA 1
ATOM 1309 C C . LYS A 1 176 ? -1.596 8.660 -15.408 1.00 85.00 176 LYS A C 1
ATOM 1311 O O . LYS A 1 176 ? -2.782 8.975 -15.302 1.00 85.00 176 LYS A O 1
ATOM 1316 N N . ALA A 1 177 ? -1.167 7.402 -15.297 1.00 82.19 177 ALA A N 1
ATOM 1317 C CA . ALA A 1 177 ? -2.051 6.267 -15.047 1.00 82.19 177 ALA A CA 1
ATOM 1318 C C . ALA A 1 177 ? -2.802 6.424 -13.715 1.00 82.19 177 ALA A C 1
ATOM 1320 O O . ALA A 1 177 ? -4.028 6.325 -13.690 1.00 82.19 177 ALA A O 1
ATOM 1321 N N . LEU A 1 178 ? -2.099 6.784 -12.636 1.00 81.62 178 LEU A N 1
ATOM 1322 C CA . LEU A 1 178 ? -2.698 7.057 -11.328 1.00 81.62 178 LEU A CA 1
ATOM 1323 C C . LEU A 1 178 ? -3.728 8.184 -11.386 1.00 81.62 178 LEU A C 1
ATOM 1325 O O . LEU A 1 178 ? -4.827 8.042 -10.857 1.00 81.62 178 LEU A O 1
ATOM 1329 N N . ARG A 1 179 ? -3.405 9.300 -12.050 1.00 80.06 179 ARG A N 1
ATOM 1330 C CA . ARG A 1 179 ? -4.355 10.411 -12.212 1.00 80.06 179 ARG A CA 1
ATOM 1331 C C . ARG A 1 179 ? -5.597 9.983 -12.990 1.00 80.06 179 ARG A C 1
ATOM 1333 O O . ARG A 1 179 ? -6.695 10.374 -12.614 1.00 80.06 179 ARG A O 1
ATOM 1340 N N . SER A 1 180 ? -5.442 9.163 -14.030 1.00 72.69 180 SER A N 1
ATOM 1341 C CA . SER A 1 180 ? -6.579 8.651 -14.805 1.00 72.69 180 SER A CA 1
ATOM 1342 C C . SER A 1 180 ? -7.453 7.668 -14.015 1.00 72.69 180 SER A C 1
ATOM 1344 O O . SER A 1 180 ? -8.674 7.706 -14.134 1.00 72.69 180 SER A O 1
ATOM 1346 N N . GLU A 1 181 ? -6.854 6.841 -13.153 1.00 66.75 181 GLU A N 1
ATOM 1347 C CA . GLU A 1 181 ? -7.573 5.925 -12.260 1.00 66.75 181 GLU A CA 1
ATOM 1348 C C . GLU A 1 181 ? -8.372 6.701 -11.197 1.00 66.75 181 GLU A C 1
ATOM 1350 O O . GLU A 1 181 ? -9.515 6.362 -10.909 1.00 66.75 181 GLU A O 1
ATOM 1355 N N . ILE A 1 182 ? -7.814 7.803 -10.676 1.00 58.12 182 ILE A N 1
ATOM 1356 C CA . ILE A 1 182 ? -8.487 8.690 -9.710 1.00 58.12 182 ILE A CA 1
ATOM 1357 C C . ILE A 1 182 ? -9.710 9.388 -10.327 1.00 58.12 182 ILE A C 1
ATOM 1359 O O . ILE A 1 182 ? -10.697 9.621 -9.632 1.00 58.12 182 ILE A O 1
ATOM 1363 N N . VAL A 1 183 ? -9.663 9.730 -11.619 1.00 56.25 183 VAL A N 1
ATOM 1364 C CA . VAL A 1 183 ? -10.763 10.425 -12.311 1.00 56.25 183 VAL A CA 1
ATOM 1365 C C . VAL A 1 183 ? -11.881 9.460 -12.736 1.00 56.25 183 VAL A C 1
ATOM 1367 O O . VAL A 1 183 ? -13.040 9.862 -12.768 1.00 56.25 183 VAL A O 1
ATOM 1370 N N . ASN A 1 184 ? -11.572 8.182 -12.975 1.00 50.59 184 ASN A N 1
ATOM 1371 C CA . ASN A 1 184 ? -12.538 7.142 -13.365 1.00 50.59 184 ASN A CA 1
ATOM 1372 C C . ASN A 1 184 ? -13.156 6.389 -12.168 1.00 50.59 184 ASN A C 1
ATOM 1374 O O . ASN A 1 184 ? -13.585 5.245 -12.306 1.00 50.59 184 ASN A O 1
ATOM 1378 N N . ALA A 1 185 ? -13.195 7.009 -10.986 1.00 47.59 185 ALA A N 1
ATOM 1379 C CA . ALA A 1 185 ? -13.580 6.386 -9.721 1.00 47.59 185 ALA A CA 1
ATOM 1380 C C . ALA A 1 185 ? -15.096 6.115 -9.553 1.00 47.59 185 ALA A C 1
ATOM 1382 O O . ALA A 1 185 ? -15.676 6.431 -8.515 1.00 47.59 185 ALA A O 1
ATOM 1383 N N . GLU A 1 186 ? -15.723 5.410 -10.496 1.00 41.31 186 GLU A N 1
ATOM 1384 C CA . GLU A 1 186 ? -16.794 4.460 -10.159 1.00 41.31 186 GLU A CA 1
ATOM 1385 C C . GLU A 1 186 ? -16.152 3.198 -9.535 1.00 41.31 186 GLU A C 1
ATOM 1387 O O . GLU A 1 186 ? -16.130 2.135 -10.130 1.00 41.31 186 GLU A O 1
ATOM 1392 N N . ALA A 1 187 ? -15.553 3.381 -8.349 1.00 41.97 187 ALA A N 1
ATOM 1393 C CA . ALA A 1 187 ? -15.097 2.415 -7.331 1.00 41.97 187 ALA A CA 1
ATOM 1394 C C . ALA A 1 187 ? -14.440 1.066 -7.766 1.00 41.97 187 ALA A C 1
ATOM 1396 O O . ALA A 1 187 ? -15.023 0.240 -8.461 1.00 41.97 187 ALA A O 1
ATOM 1397 N N . PRO A 1 188 ? -13.317 0.700 -7.115 1.00 41.84 188 PRO A N 1
ATOM 1398 C CA . PRO A 1 188 ? -13.515 0.072 -5.815 1.00 41.84 188 PRO A CA 1
ATOM 1399 C C . PRO A 1 188 ? -12.753 0.799 -4.709 1.00 41.84 188 PRO A C 1
ATOM 1401 O O . PRO A 1 188 ? -11.534 0.962 -4.723 1.00 41.84 188 PRO A O 1
ATOM 1404 N N . SER A 1 189 ? -13.513 1.178 -3.688 1.00 41.31 189 SER A N 1
ATOM 1405 C CA . SER A 1 189 ? -13.080 1.619 -2.365 1.00 41.31 189 SER A CA 1
ATOM 1406 C C . SER A 1 189 ? -12.413 0.478 -1.579 1.00 41.31 189 SER A C 1
ATOM 1408 O O . SER A 1 189 ? -12.864 0.103 -0.499 1.00 41.31 189 SER A O 1
ATOM 1410 N N . ILE A 1 190 ? -11.356 -0.103 -2.145 1.00 44.12 190 ILE A N 1
ATOM 1411 C CA . ILE A 1 190 ? -10.493 -1.122 -1.526 1.00 44.12 190 ILE A CA 1
ATOM 1412 C C . ILE A 1 190 ? -9.113 -0.549 -1.158 1.00 44.12 190 ILE A C 1
ATOM 1414 O O . ILE A 1 190 ? -8.285 -1.227 -0.556 1.00 44.12 190 ILE A O 1
ATOM 1418 N N . LEU A 1 191 ? -8.905 0.751 -1.401 1.00 48.28 191 LEU A N 1
ATOM 1419 C CA . LEU A 1 191 ? -7.839 1.570 -0.817 1.00 48.28 191 LEU A CA 1
ATOM 1420 C C . LEU A 1 191 ? -8.088 1.790 0.689 1.00 48.28 191 LEU A C 1
ATOM 1422 O O . LEU A 1 191 ? -8.298 2.908 1.161 1.00 48.28 191 LEU A O 1
ATOM 1426 N N . GLY A 1 192 ? -8.080 0.706 1.464 1.00 44.00 192 GLY A N 1
ATOM 1427 C CA . GLY A 1 192 ? -7.864 0.783 2.901 1.00 44.00 192 GLY A CA 1
ATOM 1428 C C . GLY A 1 192 ? -6.497 1.422 3.116 1.00 44.00 192 GLY A C 1
ATOM 1429 O O . GLY A 1 192 ? -5.505 0.867 2.675 1.00 44.00 192 GLY A O 1
ATOM 1430 N N . ILE A 1 193 ? -6.461 2.592 3.756 1.00 42.72 193 ILE A N 1
ATOM 1431 C CA . ILE A 1 193 ? -5.309 3.505 3.887 1.00 42.72 193 ILE A CA 1
ATOM 1432 C C . ILE A 1 193 ? -5.071 4.391 2.643 1.00 42.72 193 ILE A C 1
ATOM 1434 O O . ILE A 1 193 ? -3.960 4.800 2.328 1.00 42.72 193 ILE A O 1
ATOM 1438 N N . GLN A 1 194 ? -6.141 4.913 2.040 1.00 36.84 194 GLN A N 1
ATOM 1439 C CA . GLN A 1 194 ? -6.178 6.373 2.063 1.00 36.84 194 GLN A CA 1
ATOM 1440 C C . GLN A 1 194 ? -6.362 6.753 3.527 1.00 36.84 194 GLN A C 1
ATOM 1442 O O . GLN A 1 194 ? -7.396 6.462 4.129 1.00 36.84 194 GLN A O 1
ATOM 1447 N N . VAL A 1 195 ? -5.370 7.423 4.115 1.00 44.97 195 VAL A N 1
ATOM 1448 C CA . VAL A 1 195 ? -5.649 8.343 5.217 1.00 44.97 195 VAL A CA 1
ATOM 1449 C C . VAL A 1 195 ? -6.494 9.446 4.586 1.00 44.97 195 VAL A C 1
ATOM 1451 O O . VAL A 1 195 ? -6.019 10.546 4.316 1.00 44.97 195 VAL A O 1
ATOM 1454 N N . HIS A 1 196 ? -7.752 9.133 4.266 1.00 47.91 196 HIS A N 1
ATOM 1455 C CA . HIS A 1 196 ? -8.790 10.126 4.170 1.00 47.91 196 HIS A CA 1
ATOM 1456 C C . HIS A 1 196 ? -8.654 10.788 5.526 1.00 47.91 196 HIS A C 1
ATOM 1458 O O . HIS A 1 196 ? -8.952 10.146 6.534 1.00 47.91 196 HIS A O 1
ATOM 1464 N N . ARG A 1 197 ? -8.013 11.969 5.581 1.00 56.12 197 ARG A N 1
ATOM 1465 C CA . ARG A 1 197 ? -7.948 12.759 6.806 1.00 56.12 197 ARG A CA 1
ATOM 1466 C C . ARG A 1 197 ? -9.388 12.770 7.251 1.00 56.12 197 ARG A C 1
ATOM 1468 O O . ARG A 1 197 ? -10.202 13.374 6.548 1.00 56.12 197 ARG A O 1
ATOM 1475 N N . VAL A 1 198 ? -9.703 11.992 8.293 1.00 57.69 198 VAL A N 1
ATOM 1476 C CA . VAL A 1 198 ? -11.054 11.929 8.825 1.00 57.69 198 VAL A CA 1
ATOM 1477 C C . VAL A 1 198 ? -11.366 13.391 9.029 1.00 57.69 198 VAL A C 1
ATOM 1479 O O . VAL A 1 198 ? -10.582 14.056 9.720 1.00 57.69 198 VAL A O 1
ATOM 1482 N N . PRO A 1 199 ? -12.351 13.937 8.296 1.00 73.69 199 PRO A N 1
ATOM 1483 C CA . PRO A 1 199 ? -12.535 15.365 8.282 1.00 73.69 199 PRO A CA 1
ATOM 1484 C C . PRO A 1 199 ? -12.606 15.799 9.734 1.00 73.69 199 PRO A C 1
ATOM 1486 O O . PRO A 1 199 ? -13.311 15.167 10.516 1.00 73.69 199 PRO A O 1
ATOM 1489 N N . TRP A 1 200 ? -11.798 16.777 10.132 1.00 80.19 200 TRP A N 1
ATOM 1490 C CA . TRP A 1 200 ? -11.585 17.053 11.555 1.00 80.19 200 TRP A CA 1
ATOM 1491 C C . TRP A 1 200 ? -12.912 17.299 12.304 1.00 80.19 200 TRP A C 1
ATOM 1493 O O . TRP A 1 200 ? -13.061 16.934 13.468 1.00 80.19 200 TRP A O 1
ATOM 1503 N N . TRP A 1 201 ? -13.935 17.779 11.588 1.00 84.19 201 TRP A N 1
ATOM 1504 C CA . TRP A 1 201 ? -15.315 17.889 12.060 1.00 84.19 201 TRP A CA 1
ATOM 1505 C C . TRP A 1 201 ? -15.965 16.556 12.475 1.00 84.19 201 TRP A C 1
ATOM 1507 O O . TRP A 1 201 ? -16.693 16.523 13.462 1.00 84.19 201 TRP A O 1
ATOM 1517 N N . LEU A 1 202 ? -15.694 15.451 11.779 1.00 87.81 202 LEU A N 1
ATOM 1518 C CA . LEU A 1 202 ? -16.224 14.123 12.098 1.00 87.81 202 LEU A CA 1
ATOM 1519 C C . LEU A 1 202 ? -15.622 13.596 13.409 1.00 87.81 202 LEU A C 1
ATOM 1521 O O . LEU A 1 202 ? -16.323 13.010 14.230 1.00 87.81 202 LEU A O 1
ATOM 1525 N N . GLN A 1 203 ? -14.333 13.865 13.640 1.00 82.25 203 GLN A N 1
ATOM 1526 C CA . GLN A 1 203 ? -13.668 13.543 14.902 1.00 82.25 203 GLN A CA 1
ATOM 1527 C C . GLN A 1 203 ? -14.238 14.374 16.063 1.00 82.25 203 GLN A C 1
ATOM 1529 O O . GLN A 1 203 ? -14.454 13.840 17.152 1.00 82.25 203 GLN A O 1
ATOM 1534 N N . ILE A 1 204 ? -14.550 15.655 15.825 1.00 90.56 204 ILE A N 1
ATOM 1535 C CA . ILE A 1 204 ? -15.238 16.514 16.802 1.00 90.56 204 ILE A CA 1
ATOM 1536 C C . ILE A 1 204 ? -16.642 15.973 17.106 1.00 90.56 204 ILE A C 1
ATOM 1538 O O . ILE A 1 204 ? -16.982 15.809 18.275 1.00 90.56 204 ILE A O 1
ATOM 1542 N N . LEU A 1 205 ? -17.441 15.642 16.085 1.00 94.31 205 LEU A N 1
ATOM 1543 C CA . LEU A 1 205 ? -18.781 15.072 16.272 1.00 94.31 205 LEU A CA 1
ATOM 1544 C C . LEU A 1 205 ? -18.745 13.765 17.064 1.00 94.31 205 LEU A C 1
ATOM 1546 O O . LEU A 1 205 ? -19.578 13.568 17.946 1.00 94.31 205 LEU A O 1
ATOM 1550 N N . TYR A 1 206 ? -17.768 12.900 16.790 1.00 90.31 206 TYR A N 1
ATOM 1551 C CA . TYR A 1 206 ? -17.583 11.666 17.545 1.00 90.31 206 TYR A CA 1
ATOM 1552 C C . TYR A 1 206 ? -17.304 11.948 19.027 1.00 90.31 206 TYR A C 1
ATOM 1554 O O . TYR A 1 206 ? -17.979 11.394 19.893 1.00 90.31 206 TYR A O 1
ATOM 1562 N N . MET A 1 207 ? -16.372 12.858 19.336 1.00 95.38 207 MET A N 1
ATOM 1563 C CA . MET A 1 207 ? -16.063 13.227 20.724 1.00 95.38 207 MET A CA 1
ATOM 1564 C C . MET A 1 207 ? -17.275 13.830 21.442 1.00 95.38 207 MET A C 1
ATOM 1566 O O . MET A 1 207 ? -17.571 13.448 22.574 1.00 95.38 207 MET A O 1
ATOM 1570 N N . VAL A 1 208 ? -18.024 14.714 20.776 1.00 95.19 208 VAL A N 1
ATOM 1571 C CA . VAL A 1 208 ? -19.259 15.295 21.325 1.00 95.19 208 VAL A CA 1
ATOM 1572 C C . VAL A 1 208 ? -20.315 14.214 21.566 1.00 95.19 208 VAL A C 1
ATOM 1574 O O . VAL A 1 208 ? -20.933 14.196 22.629 1.00 95.19 208 VAL A O 1
ATOM 1577 N N . GLY A 1 209 ? -20.491 13.281 20.627 1.00 96.06 209 GLY A N 1
ATOM 1578 C CA . GLY A 1 209 ? -21.431 12.168 20.753 1.00 96.06 209 GLY A CA 1
ATOM 1579 C C . GLY A 1 209 ? -21.106 11.251 21.932 1.00 96.06 209 GLY A C 1
ATOM 1580 O O . GLY A 1 209 ? -21.995 10.913 22.711 1.00 96.06 209 GLY A O 1
ATOM 1581 N N . VAL A 1 210 ? -19.828 10.907 22.122 1.00 95.94 210 VAL A N 1
ATOM 1582 C CA . VAL A 1 210 ? -19.379 10.094 23.262 1.00 95.94 210 VAL A CA 1
ATOM 1583 C C . VAL A 1 210 ? -19.622 10.824 24.586 1.00 95.94 210 VAL A C 1
ATOM 1585 O O . VAL A 1 210 ? -20.159 10.231 25.520 1.00 95.94 210 VAL A O 1
ATOM 1588 N N . VAL A 1 211 ? -19.302 12.118 24.673 1.00 96.44 211 VAL A N 1
ATOM 1589 C CA . VAL A 1 211 ? -19.540 12.919 25.889 1.00 96.44 211 VAL A CA 1
ATOM 1590 C C . VAL A 1 211 ? -21.041 13.050 26.190 1.00 96.44 211 VAL A C 1
ATOM 1592 O O . VAL A 1 211 ? -21.461 12.890 27.341 1.00 96.44 211 VAL A O 1
ATOM 1595 N N . ALA A 1 212 ? -21.875 13.274 25.170 1.00 95.44 212 ALA A N 1
ATOM 1596 C CA . ALA A 1 212 ? -23.331 13.320 25.309 1.00 95.44 212 ALA A CA 1
ATOM 1597 C C . ALA A 1 212 ? -23.905 11.972 25.782 1.00 95.44 212 ALA A C 1
ATOM 1599 O O . ALA A 1 212 ? -24.738 11.932 26.686 1.00 95.44 212 ALA A O 1
ATOM 1600 N N . LEU A 1 213 ? -23.415 10.855 25.239 1.00 95.75 213 LEU A N 1
ATOM 1601 C CA . LEU A 1 213 ? -23.834 9.518 25.656 1.00 95.75 213 LEU A CA 1
ATOM 1602 C C . LEU A 1 213 ? -23.460 9.237 27.120 1.00 95.75 213 LEU A C 1
ATOM 1604 O O . LEU A 1 213 ? -24.298 8.782 27.898 1.00 95.75 213 LEU A O 1
ATOM 1608 N N . VAL A 1 214 ? -22.221 9.537 27.520 1.00 95.25 214 VAL A N 1
ATOM 1609 C CA . VAL A 1 214 ? -21.751 9.315 28.897 1.00 95.25 214 VAL A CA 1
ATOM 1610 C C . VAL A 1 214 ? -22.538 10.175 29.888 1.00 95.25 214 VAL A C 1
ATOM 1612 O O . VAL A 1 214 ? -23.009 9.666 30.906 1.00 95.25 214 VAL A O 1
ATOM 1615 N N . SER A 1 215 ? -22.742 11.458 29.580 1.00 95.31 215 SER A N 1
ATOM 1616 C CA . SER A 1 215 ? -23.541 12.361 30.423 1.00 95.31 215 SER A CA 1
ATOM 1617 C C . SER A 1 215 ? -25.003 11.916 30.544 1.00 95.31 215 SER A C 1
ATOM 1619 O O . SER A 1 215 ? -25.559 11.954 31.645 1.00 95.31 215 SER A O 1
ATOM 1621 N N . TYR A 1 216 ? -25.603 11.400 29.467 1.00 96.88 216 TYR A N 1
ATOM 1622 C CA . TYR A 1 216 ? -26.946 10.820 29.498 1.00 96.88 216 TYR A CA 1
ATOM 1623 C C . TYR A 1 216 ? -27.036 9.609 30.438 1.00 96.88 216 TYR A C 1
ATOM 1625 O O . TYR A 1 216 ? -27.952 9.534 31.259 1.00 96.88 216 TYR A O 1
ATOM 1633 N N . VAL A 1 217 ? -26.067 8.687 30.382 1.00 95.25 217 VAL A N 1
ATOM 1634 C CA . VAL A 1 217 ? -26.040 7.509 31.268 1.00 95.25 217 VAL A CA 1
ATOM 1635 C C . VAL A 1 217 ? -25.926 7.927 32.734 1.00 95.25 217 VAL A C 1
ATOM 1637 O O . VAL A 1 217 ? -26.656 7.406 33.578 1.00 95.25 217 VAL A O 1
ATOM 1640 N N . VAL A 1 218 ? -25.066 8.901 33.049 1.00 94.94 218 VAL A N 1
ATOM 1641 C CA . VAL A 1 218 ? -24.932 9.428 34.417 1.00 94.94 218 VAL A CA 1
ATOM 1642 C C . VAL A 1 218 ? -26.254 10.030 34.896 1.00 94.94 218 VAL A C 1
ATOM 1644 O O . VAL A 1 218 ? -26.719 9.704 35.990 1.00 94.94 218 VAL A O 1
ATOM 1647 N N . PHE A 1 219 ? -26.904 10.851 34.069 1.00 93.88 219 PHE A N 1
ATOM 1648 C CA . PHE A 1 219 ? -28.194 11.448 34.405 1.00 93.88 219 PHE A CA 1
ATOM 1649 C C . PHE A 1 219 ? -29.282 10.387 34.635 1.00 93.88 219 PHE A C 1
ATOM 1651 O O . PHE A 1 219 ? -30.030 10.465 35.611 1.00 93.88 219 PHE A O 1
ATOM 1658 N N . PHE A 1 220 ? -29.324 9.346 33.801 1.00 92.31 220 PHE A N 1
ATOM 1659 C CA . PHE A 1 220 ? -30.262 8.232 33.944 1.00 92.31 220 PHE A CA 1
ATOM 1660 C C . PHE A 1 220 ? -30.063 7.466 35.262 1.00 92.31 220 PHE A C 1
ATOM 1662 O O . PHE A 1 220 ? -31.030 7.141 35.958 1.00 92.31 220 PHE A O 1
ATOM 1669 N N . VAL A 1 221 ? -28.809 7.219 35.656 1.00 92.69 221 VAL A N 1
ATOM 1670 C CA . VAL A 1 221 ? -28.480 6.580 36.940 1.00 92.69 221 VAL A CA 1
ATOM 1671 C C . VAL A 1 221 ? -28.911 7.459 38.116 1.00 92.69 221 VAL A C 1
ATOM 1673 O O . VAL A 1 221 ? -29.523 6.954 39.059 1.00 92.69 221 VAL A O 1
ATOM 1676 N N . VAL A 1 222 ? -28.674 8.773 38.055 1.00 93.56 222 VAL A N 1
ATOM 1677 C CA . VAL A 1 222 ? -29.097 9.717 39.105 1.00 93.56 222 VAL A CA 1
ATOM 1678 C C . VAL A 1 222 ? -30.621 9.774 39.224 1.00 93.56 222 VAL A C 1
ATOM 1680 O O . VAL A 1 222 ? -31.148 9.737 40.339 1.00 93.56 222 VAL A O 1
ATOM 1683 N N . GLN A 1 223 ? -31.357 9.792 38.110 1.00 89.44 223 GLN A N 1
ATOM 1684 C CA . GLN A 1 223 ? -32.821 9.724 38.141 1.00 89.44 223 GLN A CA 1
ATOM 1685 C C . GLN A 1 223 ? -33.323 8.419 38.773 1.00 89.44 223 GLN A C 1
ATOM 1687 O O . GLN A 1 223 ? -34.244 8.432 39.589 1.00 89.44 223 GLN A O 1
ATOM 1692 N N . ARG A 1 224 ? -32.679 7.287 38.469 1.00 87.75 224 ARG A N 1
ATOM 1693 C CA . ARG A 1 224 ? -32.996 5.992 39.092 1.00 87.75 224 ARG A CA 1
ATOM 1694 C C . ARG A 1 224 ? -32.716 5.965 40.594 1.00 87.75 224 ARG A C 1
ATOM 1696 O O . ARG A 1 224 ? -33.505 5.387 41.343 1.00 87.75 224 ARG A O 1
ATOM 1703 N N . LEU A 1 225 ? -31.621 6.573 41.044 1.00 87.25 225 LEU A N 1
ATOM 1704 C CA . LEU A 1 225 ? -31.282 6.653 42.468 1.00 87.25 225 LEU A CA 1
ATOM 1705 C C . LEU A 1 225 ? -32.240 7.585 43.219 1.00 87.25 225 LEU A C 1
ATOM 1707 O O . LEU A 1 225 ? -32.801 7.194 44.240 1.00 87.25 225 LEU A O 1
ATOM 1711 N N . THR A 1 226 ? -32.521 8.766 42.666 1.00 85.38 226 THR A N 1
ATOM 1712 C CA . THR A 1 226 ? -33.455 9.731 43.270 1.00 85.38 226 THR A CA 1
ATOM 1713 C C . THR A 1 226 ? -34.899 9.222 43.304 1.00 85.38 226 THR A C 1
ATOM 1715 O O . THR A 1 226 ? -35.611 9.482 44.275 1.00 85.38 226 THR A O 1
ATOM 1718 N N . ALA A 1 227 ? -35.338 8.447 42.306 1.00 83.94 227 ALA A N 1
ATOM 1719 C CA . ALA A 1 227 ? -36.635 7.769 42.340 1.00 83.94 227 ALA A CA 1
ATOM 1720 C C . ALA A 1 227 ? -36.709 6.742 43.484 1.00 83.94 227 ALA A C 1
ATOM 1722 O O . ALA A 1 227 ? -37.671 6.743 44.254 1.00 83.94 227 ALA A O 1
ATOM 1723 N N . ARG A 1 228 ? -35.657 5.930 43.664 1.00 78.00 228 ARG A N 1
ATOM 1724 C CA . ARG A 1 228 ? -35.584 4.961 44.769 1.00 78.00 228 ARG A CA 1
ATOM 1725 C C . ARG A 1 228 ? -35.570 5.620 46.144 1.00 78.00 228 ARG A C 1
ATOM 1727 O O . ARG A 1 228 ? -36.159 5.075 47.077 1.00 78.00 228 ARG A O 1
ATOM 1734 N N . ASP A 1 229 ? -34.923 6.770 46.292 1.00 81.12 229 ASP A N 1
ATOM 1735 C CA . ASP A 1 229 ? -34.903 7.478 47.573 1.00 81.12 229 ASP A CA 1
ATOM 1736 C C . ASP A 1 229 ? -36.256 8.122 47.901 1.00 81.12 229 ASP A C 1
ATOM 1738 O O . ASP A 1 229 ? -36.681 8.087 49.058 1.00 81.12 229 ASP A O 1
ATOM 1742 N N . LYS A 1 230 ? -36.997 8.605 46.893 1.00 80.56 230 LYS A N 1
ATOM 1743 C CA . LYS A 1 230 ? -38.382 9.074 47.076 1.00 80.56 230 LYS A CA 1
ATOM 1744 C C . LYS A 1 230 ? -39.329 7.948 47.498 1.00 80.56 230 LYS A C 1
ATOM 1746 O O . LYS A 1 230 ? -40.144 8.158 48.395 1.00 80.56 230 LYS A O 1
ATOM 1751 N N . GLU A 1 231 ? -39.208 6.756 46.914 1.00 79.69 231 GLU A N 1
ATOM 1752 C CA . GLU A 1 231 ? -39.997 5.585 47.331 1.00 79.69 231 GLU A CA 1
ATOM 1753 C C . GLU A 1 231 ? -39.667 5.156 48.767 1.00 79.69 231 GLU A C 1
ATOM 1755 O O . GLU A 1 231 ? -40.566 4.904 49.571 1.00 79.69 231 GLU A O 1
ATOM 1760 N N . LYS A 1 232 ? -38.379 5.145 49.136 1.00 78.31 232 LYS A N 1
ATOM 1761 C CA . LYS A 1 232 ? -37.950 4.835 50.508 1.00 78.31 232 LYS A CA 1
ATOM 1762 C C . LYS A 1 232 ? -38.420 5.872 51.528 1.00 78.31 232 LYS A C 1
ATOM 1764 O O . LYS A 1 232 ? -38.674 5.497 52.671 1.00 78.31 232 LYS A O 1
ATOM 1769 N N . ALA A 1 233 ? -38.510 7.148 51.152 1.00 80.06 233 ALA A N 1
ATOM 1770 C CA . ALA A 1 233 ? -39.038 8.199 52.020 1.00 80.06 233 ALA A CA 1
ATOM 1771 C C . ALA A 1 233 ? -40.539 7.996 52.285 1.00 80.06 233 ALA A C 1
ATOM 1773 O O . ALA A 1 233 ? -40.937 7.894 53.443 1.00 80.06 233 ALA A O 1
ATOM 1774 N N . ARG A 1 234 ? -41.345 7.788 51.232 1.00 79.69 234 ARG A N 1
ATOM 1775 C CA . ARG A 1 234 ? -42.793 7.534 51.361 1.00 79.69 234 ARG A CA 1
ATOM 1776 C C . ARG A 1 234 ? -43.102 6.284 52.189 1.00 79.69 234 ARG A C 1
ATOM 1778 O O . ARG A 1 234 ? -43.912 6.343 53.106 1.00 79.69 234 ARG A O 1
ATOM 1785 N N . ALA A 1 235 ? -42.369 5.192 51.964 1.00 78.69 235 ALA A N 1
ATOM 1786 C CA . ALA A 1 235 ? -42.532 3.962 52.741 1.00 78.69 235 ALA A CA 1
ATOM 1787 C C . ALA A 1 235 ? -42.157 4.119 54.231 1.00 78.69 235 ALA A C 1
ATOM 1789 O O . ALA A 1 235 ? -42.643 3.371 55.083 1.00 78.69 235 ALA A O 1
ATOM 1790 N N . LYS A 1 236 ? -41.267 5.062 54.575 1.00 80.69 236 LYS A N 1
ATOM 1791 C CA . LYS A 1 236 ? -40.943 5.380 55.976 1.00 80.69 236 LYS A CA 1
ATOM 1792 C C . LYS A 1 236 ? -42.028 6.232 56.630 1.00 80.69 236 LYS A C 1
ATOM 1794 O O . LYS A 1 236 ? -42.286 6.032 57.816 1.00 80.69 236 LYS A O 1
ATOM 1799 N N . ASP A 1 237 ? -42.648 7.140 55.885 1.00 81.00 237 ASP A N 1
ATOM 1800 C CA . ASP A 1 237 ? -43.715 7.999 56.401 1.00 81.00 237 ASP A CA 1
ATOM 1801 C C . ASP A 1 237 ? -45.011 7.207 56.627 1.00 81.00 237 ASP A C 1
ATOM 1803 O O . ASP A 1 237 ? -45.567 7.267 57.724 1.00 81.00 237 ASP A O 1
ATOM 1807 N N . GLU A 1 238 ? -45.401 6.327 55.698 1.00 79.69 238 GLU A N 1
ATOM 1808 C CA . GLU A 1 238 ? -46.554 5.423 55.874 1.00 79.69 238 GLU A CA 1
ATOM 1809 C C . GLU A 1 238 ? -46.397 4.500 57.096 1.00 79.69 238 GLU A C 1
ATOM 1811 O O . GLU A 1 238 ? -47.335 4.302 57.873 1.00 79.69 238 GLU A O 1
ATOM 1816 N N . LYS A 1 239 ? -45.184 3.981 57.345 1.00 77.38 239 LYS A N 1
ATOM 1817 C CA . LYS A 1 239 ? -44.897 3.176 58.547 1.00 77.38 239 LYS A CA 1
ATOM 1818 C C . LYS A 1 239 ? -45.018 3.976 59.846 1.00 77.38 239 LYS A C 1
ATOM 1820 O O . LYS A 1 239 ? -45.402 3.412 60.871 1.00 77.38 239 LYS A O 1
ATOM 1825 N N . LYS A 1 240 ? -44.672 5.267 59.835 1.00 79.25 240 LYS A N 1
ATOM 1826 C CA . LYS A 1 240 ? -44.815 6.138 61.011 1.00 79.25 240 LYS A CA 1
ATOM 1827 C C . LYS A 1 240 ? -46.278 6.477 61.281 1.00 79.25 240 LYS A C 1
ATOM 1829 O O . LYS A 1 240 ? -46.663 6.521 62.446 1.00 79.25 240 LYS A O 1
ATOM 1834 N N . GLU A 1 241 ? -47.084 6.688 60.243 1.00 74.50 241 GLU A N 1
ATOM 1835 C CA . GLU A 1 241 ? -48.518 6.949 60.400 1.00 74.50 241 GLU A CA 1
ATOM 1836 C C . GLU A 1 241 ? -49.289 5.715 60.881 1.00 74.50 241 GLU A C 1
ATOM 1838 O O . GLU A 1 241 ? -50.087 5.826 61.811 1.00 74.50 241 GLU A O 1
ATOM 1843 N N . GLY A 1 242 ? -48.993 4.526 60.345 1.00 74.94 242 GLY A N 1
ATOM 1844 C CA . GLY A 1 242 ? -49.600 3.274 60.813 1.00 74.94 242 GLY A CA 1
ATOM 1845 C C . GLY A 1 242 ? -49.308 2.979 62.289 1.00 74.94 242 GLY A C 1
ATOM 1846 O O . GLY A 1 242 ? -50.194 2.547 63.019 1.00 74.94 242 GLY A O 1
ATOM 1847 N N . LYS A 1 243 ? -48.095 3.298 62.765 1.00 72.06 243 LYS A N 1
ATOM 1848 C CA . LYS A 1 243 ? -47.707 3.134 64.177 1.00 72.06 243 LYS A CA 1
ATOM 1849 C C . LYS A 1 243 ? -48.351 4.160 65.122 1.00 72.06 243 LYS A C 1
ATOM 1851 O O . LYS A 1 243 ? -48.379 3.923 66.319 1.00 72.06 243 LYS A O 1
ATOM 1856 N N . LYS A 1 244 ? -48.837 5.299 64.614 1.00 69.06 244 LYS A N 1
ATOM 1857 C CA . LYS A 1 244 ? -49.574 6.295 65.415 1.00 69.06 244 LYS A CA 1
ATOM 1858 C C . LYS A 1 244 ? -51.075 6.002 65.516 1.00 69.06 244 LYS A C 1
ATOM 1860 O O . LYS A 1 244 ? -51.733 6.588 66.366 1.00 69.06 244 LYS A O 1
ATOM 1865 N N . ARG A 1 245 ? -51.619 5.176 64.615 1.00 64.50 245 ARG A N 1
ATOM 1866 C CA . ARG A 1 245 ? -53.048 4.819 64.569 1.00 64.50 245 ARG A CA 1
ATOM 1867 C C . ARG A 1 245 ? -53.392 3.520 65.306 1.00 64.50 245 ARG A C 1
ATOM 1869 O O . ARG A 1 245 ? -54.575 3.267 65.503 1.00 64.50 245 ARG A O 1
ATOM 1876 N N . SER A 1 246 ? -52.392 2.716 65.668 1.00 56.22 246 SER A N 1
ATOM 1877 C CA . SER A 1 246 ? -52.528 1.524 66.516 1.00 56.22 246 SER A CA 1
ATOM 1878 C C . SER A 1 246 ? -52.104 1.825 67.942 1.00 56.22 246 SER A C 1
ATOM 1880 O O . SER A 1 246 ? -52.569 1.061 68.813 1.00 56.22 246 SER A O 1
#

Sequence (246 aa):
MAQVDWPLPECAGRRRAERAMVPRRLRWCGWAAIAVACTSGTVSRVAAAEDPAGADPDDKPPAPVPESERARAMLVCKNAIWKKWSGGLEEIGALVNQSREDLASMGNASEQPMNYSEAARALALRQLASCSREVTAVDLEATKAGSLSDSAVDRLLGGPALGFSLTDEDKELFDKALRSEIVNAEAPSILGIQVHRVPWWLQILYMVGVVALVSYVVFFVVQRLTARDKEKARAKDEKKEGKKRS

Foldseek 3Di:
DDDDDDDDDDDDDDDDDDDDDDDDDDDDDDDDDPPPDPDDDDDPPDDDPDDDDPPPPCPPPFDQDPPVCLLVQLVLLLVLCVVVCVPCVPVLVVVLVVQQVVVCVVDDVPDDRDDSVVSSVVLSQLLSQQSSGVDGVVSSVVVVVPHDDNVVSCVSRVDDSPPGHQDPVNVVSNVVSVVVCVVPPPDDPPCPPPCPVCPVVNVVVVVVVVVVVVVVVVVVVVVVVVVVVVVVVVVVVVVVVVVVVD

Secondary structure (DSSP, 8-state):
------PPPP--------------------------------------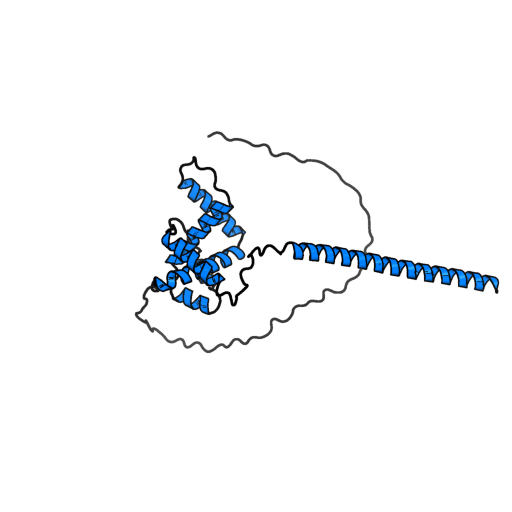--------S--PPPPBPPGGGHHHHHHHHHHHHHHHHHH-HHHHHHHHHHHHHHHHHHS-TTS----HHHHHHHHHHHHHHHHHHH-BHHHHHHHHTS---HHHHHHHHSS--TT-PPPHHHHHHHHHHHHHHHHT-S-----BTB-----HHHHHHHHHHHHHHHHHHHHHHHHHHHHHHHHHHHHHHHHHHHHHH-

pLDDT: mean 70.78, std 19.58, range [32.12, 96.88]